Protein AF-A0A520LZE9-F1 (afdb_monomer)

Mean predicted aligned error: 5.05 Å

pLDDT: mean 92.85, std 8.06, range [56.56, 98.88]

Structure (mmCIF, N/CA/C/O backbone):
data_AF-A0A520LZE9-F1
#
_entry.id   AF-A0A520LZE9-F1
#
loop_
_atom_site.group_PDB
_atom_site.id
_atom_site.type_symbol
_atom_site.label_atom_id
_atom_site.label_alt_id
_atom_site.label_comp_id
_atom_site.label_asym_id
_atom_site.label_entity_id
_atom_site.label_seq_id
_atom_site.pdbx_PDB_ins_code
_atom_site.Cartn_x
_atom_site.Cartn_y
_atom_site.Cartn_z
_atom_site.occupancy
_atom_site.B_iso_or_equiv
_atom_site.auth_seq_id
_atom_site.auth_comp_id
_atom_site.auth_asym_id
_atom_site.auth_atom_id
_atom_site.pdbx_PDB_model_num
ATOM 1 N N . SER A 1 1 ? -6.702 12.955 22.410 1.00 85.31 1 SER A N 1
ATOM 2 C CA . SER A 1 1 ? -6.292 13.140 21.006 1.00 85.31 1 SER A CA 1
ATOM 3 C C . SER A 1 1 ? -7.486 13.066 20.065 1.00 85.31 1 SER A C 1
ATOM 5 O O . SER A 1 1 ? -7.922 14.098 19.570 1.00 85.31 1 SER A O 1
ATOM 7 N N . ASP A 1 2 ? -8.071 11.885 19.873 1.00 93.25 2 ASP A N 1
ATOM 8 C CA . ASP A 1 2 ? -9.055 11.624 18.812 1.00 93.25 2 ASP A CA 1
ATOM 9 C C . ASP A 1 2 ? -10.301 12.523 18.869 1.00 93.25 2 ASP A C 1
ATOM 11 O O . ASP A 1 2 ? -10.572 13.268 17.929 1.00 93.25 2 ASP A O 1
ATOM 15 N N . LEU A 1 3 ? -11.030 12.502 19.990 1.00 95.25 3 LEU A N 1
ATOM 16 C CA . LEU A 1 3 ? -12.281 13.253 20.150 1.00 95.25 3 LEU A CA 1
ATOM 17 C C . LEU A 1 3 ? -12.065 14.762 20.302 1.00 95.25 3 LEU A C 1
ATOM 19 O O . LEU A 1 3 ? -12.815 15.552 19.741 1.00 95.25 3 LEU A O 1
ATOM 23 N N . THR A 1 4 ? -11.065 15.175 21.078 1.00 93.56 4 THR A N 1
ATOM 24 C CA . THR A 1 4 ? -10.901 16.584 21.462 1.00 93.56 4 THR A CA 1
ATOM 25 C C . THR A 1 4 ? -10.067 17.401 20.481 1.00 93.56 4 THR A C 1
ATOM 27 O O . THR A 1 4 ? -10.149 18.624 20.514 1.00 93.56 4 THR A O 1
ATOM 30 N N . ILE A 1 5 ? -9.270 16.755 19.620 1.00 94.50 5 ILE A N 1
ATOM 31 C CA . ILE A 1 5 ? -8.348 17.429 18.693 1.00 94.50 5 ILE A CA 1
ATOM 32 C C . ILE A 1 5 ? -8.622 17.008 17.248 1.00 94.50 5 ILE A C 1
ATOM 34 O O . ILE A 1 5 ? -9.008 17.847 16.436 1.00 94.50 5 ILE A O 1
ATOM 38 N N . ALA A 1 6 ? -8.465 15.722 16.913 1.00 96.19 6 ALA A N 1
ATOM 39 C CA . ALA A 1 6 ? -8.544 15.272 15.521 1.00 96.19 6 ALA A CA 1
ATOM 40 C C . ALA A 1 6 ? -9.955 15.439 14.924 1.00 96.19 6 ALA A C 1
ATOM 42 O O . ALA A 1 6 ? -10.106 16.007 13.841 1.00 96.19 6 ALA A O 1
ATOM 43 N N . ALA A 1 7 ? -10.995 14.999 15.640 1.00 97.75 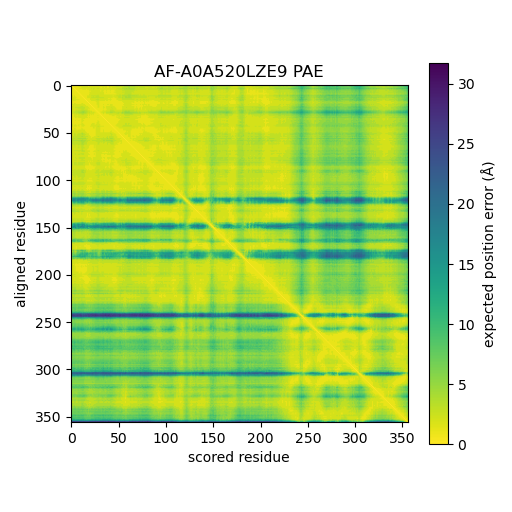7 ALA A N 1
ATOM 44 C CA . ALA A 1 7 ? -12.384 15.073 15.187 1.00 97.75 7 ALA A CA 1
ATOM 45 C C . ALA A 1 7 ? -12.872 16.513 14.888 1.00 97.75 7 ALA A C 1
ATOM 47 O O . ALA A 1 7 ? -13.410 16.730 13.798 1.00 97.75 7 ALA A O 1
ATOM 48 N N . PRO A 1 8 ? -12.656 17.526 15.757 1.00 97.94 8 PRO A N 1
ATOM 49 C CA . PRO A 1 8 ? -13.005 18.918 15.458 1.00 97.94 8 PRO A CA 1
ATOM 50 C C . PRO A 1 8 ? -12.316 19.473 14.205 1.00 97.94 8 PRO A C 1
ATOM 52 O O . PRO A 1 8 ? -12.952 20.155 13.393 1.00 97.94 8 PRO A O 1
ATOM 55 N N . ILE A 1 9 ? -11.031 19.157 14.014 1.00 98.00 9 ILE A N 1
ATOM 56 C CA . ILE A 1 9 ? -10.263 19.597 12.842 1.00 98.00 9 ILE A CA 1
ATOM 57 C C . ILE A 1 9 ? -10.846 18.965 11.573 1.00 98.00 9 ILE A C 1
ATOM 59 O O . ILE A 1 9 ? -11.149 19.685 10.621 1.00 98.00 9 ILE A O 1
ATOM 63 N N . LEU A 1 10 ? -11.084 17.651 11.567 1.00 98.31 10 LEU A N 1
ATOM 64 C CA . LEU A 1 10 ? -11.710 16.945 10.441 1.00 98.31 10 LEU A CA 1
ATOM 65 C C . LEU A 1 10 ? -13.086 17.528 10.091 1.00 98.31 10 LEU A C 1
ATOM 67 O O . LEU A 1 10 ? -13.367 17.808 8.923 1.00 98.31 10 LEU A O 1
ATOM 71 N N . LYS A 1 11 ? -13.921 17.796 11.105 1.00 97.88 11 LYS A N 1
ATOM 72 C CA . LYS A 1 11 ? -15.243 18.410 10.914 1.00 97.88 11 LYS A CA 1
ATOM 73 C C . LYS A 1 11 ? -15.173 19.788 10.277 1.00 97.88 11 LYS A C 1
ATOM 75 O O . LYS A 1 11 ? -15.957 20.068 9.375 1.00 97.88 11 LYS A O 1
ATOM 80 N N . THR A 1 12 ? -14.223 20.619 10.699 1.00 97.44 12 THR A N 1
ATOM 81 C CA . THR A 1 12 ? -14.039 21.974 10.151 1.00 97.44 12 THR A CA 1
ATOM 82 C C . THR A 1 12 ? -13.748 21.940 8.646 1.00 97.44 12 THR A C 1
ATOM 84 O O . THR A 1 12 ? -14.168 22.830 7.911 1.00 97.44 12 THR A O 1
ATOM 87 N N . HIS A 1 13 ? -13.101 20.876 8.164 1.00 98.12 13 HIS A N 1
ATOM 88 C CA . HIS A 1 13 ? -12.794 20.693 6.744 1.00 98.12 13 HIS A CA 1
ATOM 89 C C . HIS A 1 13 ? -13.905 19.958 5.968 1.00 98.12 13 HIS A C 1
ATOM 91 O O . HIS A 1 13 ? -13.895 19.952 4.731 1.00 98.12 13 HIS A O 1
ATOM 97 N N . GLY A 1 14 ? -14.902 19.401 6.665 1.00 97.62 14 GLY A N 1
ATOM 98 C CA . GLY A 1 14 ? -15.971 18.587 6.080 1.00 97.62 14 GLY A CA 1
ATOM 99 C C . GLY A 1 14 ? -15.512 17.181 5.690 1.00 97.62 14 GLY A C 1
ATOM 100 O O . GLY A 1 14 ? -16.029 16.618 4.728 1.00 97.62 14 GLY A O 1
ATOM 101 N N . PHE A 1 15 ? -14.516 16.637 6.389 1.00 98.50 15 PHE A N 1
ATOM 102 C CA . PHE A 1 15 ? -13.921 15.339 6.082 1.00 98.50 15 PHE A CA 1
ATOM 103 C C . PHE A 1 15 ? -14.506 14.213 6.931 1.00 98.50 15 PHE A C 1
ATOM 105 O O . PHE A 1 15 ? -14.709 14.361 8.137 1.00 98.50 15 PHE A O 1
ATOM 112 N N . GLY A 1 16 ? -14.740 13.065 6.291 1.00 98.19 16 GLY A N 1
ATOM 113 C CA . GLY A 1 16 ? -14.957 11.803 6.988 1.00 98.19 16 GLY A CA 1
ATOM 114 C C . GLY A 1 16 ? -13.636 11.203 7.474 1.00 98.19 16 GLY A C 1
ATOM 115 O O . GLY A 1 16 ? -12.564 11.562 6.996 1.00 98.19 16 GLY A O 1
ATOM 116 N N . ALA A 1 17 ? -13.716 10.273 8.422 1.00 98.38 17 ALA A N 1
ATOM 117 C CA . ALA A 1 17 ? -12.573 9.501 8.900 1.00 98.38 17 ALA A CA 1
ATOM 118 C C . ALA A 1 17 ? -13.037 8.208 9.579 1.00 98.38 17 ALA A C 1
ATOM 120 O O . ALA A 1 17 ? -14.203 8.082 9.974 1.00 98.38 17 ALA A O 1
ATOM 121 N N . THR A 1 18 ? -12.096 7.280 9.744 1.00 98.75 18 THR A N 1
ATOM 122 C CA . THR A 1 18 ? -12.271 6.053 10.524 1.00 98.75 18 THR A CA 1
ATOM 123 C C . THR A 1 18 ? -11.313 6.061 11.705 1.00 98.75 18 THR A C 1
ATOM 125 O O . THR A 1 18 ? -10.096 6.079 11.516 1.00 98.75 18 THR A O 1
ATOM 128 N N . PHE A 1 19 ? -11.855 6.005 12.918 1.00 98.38 19 PHE A N 1
ATOM 129 C CA . PHE A 1 19 ? -11.082 5.825 14.142 1.00 98.38 19 PHE A CA 1
ATOM 130 C C . PHE A 1 19 ? -11.016 4.333 14.458 1.00 98.38 19 PHE A C 1
ATOM 132 O O . PHE A 1 19 ? -12.009 3.723 14.850 1.00 98.38 19 PHE A O 1
ATOM 139 N N . TYR A 1 20 ? -9.848 3.730 14.243 1.00 98.38 20 TYR A N 1
ATOM 140 C CA . TYR A 1 20 ? -9.610 2.318 14.528 1.00 98.38 20 TYR A CA 1
ATOM 141 C C . TYR A 1 20 ? -9.231 2.136 15.999 1.00 98.38 20 TYR A C 1
ATOM 143 O O . TYR A 1 20 ? -8.149 2.546 16.417 1.00 98.38 20 TYR A O 1
ATOM 151 N N . ILE A 1 21 ? -10.118 1.523 16.783 1.00 97.81 21 ILE A N 1
ATOM 152 C CA . ILE A 1 21 ? -10.004 1.465 18.246 1.00 97.81 21 ILE A CA 1
ATOM 153 C C . ILE A 1 21 ? -9.646 0.054 18.709 1.00 97.81 21 ILE A C 1
ATOM 155 O O . ILE A 1 21 ? -10.104 -0.940 18.151 1.00 97.81 21 ILE A O 1
ATOM 159 N N . THR A 1 22 ? -8.835 -0.036 19.762 1.00 98.12 22 THR A N 1
ATOM 160 C CA . THR A 1 22 ? -8.543 -1.292 20.461 1.00 98.12 22 THR A CA 1
ATOM 161 C C . THR A 1 22 ? -9.372 -1.351 21.743 1.00 98.12 22 THR A C 1
ATOM 163 O O . THR A 1 22 ? -9.120 -0.580 22.671 1.00 98.12 22 THR A O 1
ATOM 166 N N . SER A 1 23 ? -10.366 -2.244 21.817 1.00 98.00 23 SER A N 1
ATOM 167 C CA . SER A 1 23 ? -11.382 -2.208 22.890 1.00 98.00 23 SER A CA 1
ATOM 168 C C . SER A 1 23 ? -10.790 -2.384 24.292 1.00 98.00 23 SER A C 1
ATOM 170 O O . SER A 1 23 ? -11.169 -1.677 25.219 1.00 98.00 23 SER A O 1
ATOM 172 N N . GLY A 1 24 ? -9.775 -3.234 24.450 1.00 97.12 24 GLY A N 1
ATOM 173 C CA . GLY A 1 24 ? -9.070 -3.452 25.716 1.00 97.12 24 GLY A CA 1
ATOM 174 C C . GLY A 1 24 ? -8.174 -2.289 26.163 1.00 97.12 24 GLY A C 1
ATOM 175 O O . GLY A 1 24 ? -7.508 -2.393 27.198 1.00 97.12 24 GLY A O 1
ATOM 176 N N . TRP A 1 25 ? -8.087 -1.202 25.391 1.00 96.31 25 TRP A N 1
ATOM 177 C CA . TRP A 1 25 ? -7.413 0.041 25.786 1.00 96.31 25 TRP A CA 1
ATOM 178 C C . TRP A 1 25 ? -8.391 1.150 26.184 1.00 96.31 25 TRP A C 1
ATOM 180 O O . TRP A 1 25 ? -7.961 2.115 26.816 1.00 96.31 25 TRP A O 1
ATOM 190 N N . VAL A 1 26 ? -9.675 1.011 25.852 1.00 97.06 26 VAL A N 1
ATOM 191 C CA . VAL A 1 26 ? -10.714 1.992 26.179 1.00 97.06 26 VAL A CA 1
ATOM 192 C C . VAL A 1 26 ? -10.845 2.122 27.701 1.00 97.06 26 VAL A C 1
ATOM 194 O O . VAL A 1 26 ? -10.804 1.134 28.432 1.00 97.06 26 VAL A O 1
ATOM 197 N N . GLY A 1 27 ? -10.943 3.358 28.191 1.00 95.56 27 GLY A N 1
ATOM 198 C CA . GLY A 1 27 ? -11.037 3.702 29.612 1.00 95.56 27 GLY A CA 1
ATOM 199 C C . GLY A 1 27 ? -9.700 3.767 30.360 1.00 95.56 27 GLY A C 1
ATOM 200 O O . GLY A 1 27 ? -9.678 4.160 31.525 1.00 95.56 27 GLY A O 1
ATOM 201 N N . LYS A 1 28 ? -8.572 3.416 29.726 1.00 94.06 28 LYS A N 1
ATOM 202 C CA . LYS A 1 28 ? -7.239 3.581 30.335 1.00 94.06 28 LYS A CA 1
ATOM 203 C C . LYS A 1 28 ? -6.793 5.053 30.318 1.00 94.06 28 LYS A C 1
ATOM 205 O O . LYS A 1 28 ? -7.232 5.806 29.450 1.00 94.06 28 LYS A O 1
ATOM 210 N N . PRO A 1 29 ? -5.881 5.476 31.218 1.00 90.25 29 PRO A N 1
ATOM 211 C CA . PRO A 1 29 ? -5.335 6.833 31.199 1.00 90.25 29 PRO A CA 1
ATOM 212 C C . PRO A 1 29 ? -4.780 7.219 29.822 1.00 90.25 29 PRO A C 1
ATOM 214 O O . PRO A 1 29 ? -4.025 6.458 29.216 1.00 90.25 29 PRO A O 1
ATOM 217 N N . GLY A 1 30 ? -5.172 8.394 29.327 1.00 86.25 30 GLY A N 1
ATOM 218 C CA . GLY A 1 30 ? -4.780 8.885 28.001 1.00 86.25 30 GLY A CA 1
ATOM 219 C C . GLY A 1 30 ? -5.492 8.207 26.823 1.00 86.25 30 GLY A C 1
ATOM 220 O O . GLY A 1 30 ? -5.116 8.440 25.680 1.00 86.25 30 GLY A O 1
ATOM 221 N N . ARG A 1 31 ? -6.506 7.367 27.066 1.00 91.88 31 ARG A N 1
ATOM 222 C CA . ARG A 1 31 ? -7.342 6.744 26.031 1.00 91.88 31 ARG A CA 1
ATOM 223 C C . ARG A 1 31 ? -8.787 7.218 26.159 1.00 91.88 31 ARG A C 1
ATOM 225 O O . ARG A 1 31 ? -9.211 7.651 27.228 1.00 91.88 31 ARG A O 1
ATOM 232 N N . LEU A 1 32 ? -9.535 7.118 25.063 1.00 95.31 32 LEU A N 1
ATOM 233 C CA . LEU A 1 32 ? -10.978 7.364 25.067 1.00 95.31 32 LEU A CA 1
ATOM 234 C C . LEU A 1 32 ? -11.669 6.409 26.046 1.00 95.31 32 LEU A C 1
ATOM 236 O O . LEU A 1 32 ? -11.245 5.260 26.174 1.00 95.31 32 LEU A O 1
ATOM 240 N N . ASN A 1 33 ? -12.742 6.852 26.692 1.00 97.56 33 ASN A N 1
ATOM 241 C CA . ASN A 1 33 ? -13.727 5.964 27.316 1.00 97.56 33 ASN A CA 1
ATOM 242 C C . ASN A 1 33 ? -14.869 5.647 26.325 1.00 97.56 33 ASN A C 1
ATOM 244 O O . ASN A 1 33 ? -14.945 6.244 25.252 1.00 97.56 33 ASN A O 1
ATOM 248 N N . TRP A 1 34 ? -15.764 4.715 26.660 1.00 98.12 34 TRP A N 1
ATOM 249 C CA . TRP A 1 34 ? -16.831 4.303 25.739 1.00 98.12 34 TRP A CA 1
ATOM 250 C C . TRP A 1 34 ? -17.847 5.403 25.413 1.00 98.12 34 TRP A C 1
ATOM 252 O O . TRP A 1 34 ? -18.309 5.460 24.276 1.00 98.12 34 TRP A O 1
ATOM 262 N N . GLU A 1 35 ? -18.138 6.313 26.347 1.00 98.38 35 GLU A N 1
ATOM 263 C CA . GLU A 1 35 ? -18.993 7.482 26.082 1.00 98.38 35 GLU A CA 1
ATOM 264 C C . GLU A 1 35 ? -18.378 8.369 24.992 1.00 98.38 35 GLU A C 1
ATOM 266 O O . GLU A 1 35 ? -19.058 8.764 24.051 1.00 98.38 35 GLU A O 1
ATOM 271 N N . GLN A 1 36 ? -17.066 8.599 25.056 1.00 98.38 36 GLN A N 1
ATOM 272 C CA . GLN A 1 36 ? -16.316 9.376 24.069 1.00 98.38 36 GLN A CA 1
ATOM 273 C C . GLN A 1 36 ? -16.194 8.657 22.717 1.00 98.38 36 GLN A C 1
ATOM 275 O O . GLN A 1 36 ? -16.225 9.302 21.669 1.00 98.38 36 GLN A O 1
ATOM 280 N N . VAL A 1 37 ? -16.074 7.323 22.711 1.00 98.62 37 VAL A N 1
ATOM 281 C CA . VAL A 1 37 ? -16.131 6.537 21.464 1.00 98.62 37 VAL A CA 1
ATOM 282 C C . VAL A 1 37 ? -17.512 6.650 20.823 1.00 98.62 37 VAL A C 1
ATOM 284 O O . VAL A 1 37 ? -17.620 6.855 19.612 1.00 98.62 37 VAL A O 1
ATOM 287 N N . LYS A 1 38 ? -18.575 6.553 21.627 1.00 98.56 38 LYS A N 1
ATOM 288 C CA . LYS A 1 38 ? -19.940 6.748 21.147 1.00 98.56 38 LYS A CA 1
ATOM 289 C C . LYS A 1 38 ? -20.134 8.166 20.614 1.00 98.56 38 LYS A C 1
ATOM 291 O O . LYS A 1 38 ? -20.720 8.326 19.549 1.00 98.56 38 LYS A O 1
ATOM 296 N N . GLU A 1 39 ? -19.584 9.173 21.284 1.00 98.56 39 GLU A N 1
ATOM 297 C CA . GLU A 1 39 ? -19.636 10.556 20.819 1.00 98.56 39 GLU A CA 1
ATOM 298 C C . GLU A 1 39 ? -18.978 10.720 19.439 1.00 98.56 39 GLU A C 1
ATOM 300 O O . GLU A 1 39 ? -19.578 11.322 18.552 1.00 98.56 39 GLU A O 1
ATOM 305 N N . LEU A 1 40 ? -17.799 10.130 19.200 1.00 98.50 40 LEU A N 1
ATOM 306 C CA . LEU A 1 40 ? -17.177 10.116 17.866 1.00 98.50 40 LEU A CA 1
ATOM 307 C C . LEU A 1 40 ? -18.110 9.522 16.797 1.00 98.50 40 LEU A C 1
ATOM 309 O O . LEU A 1 40 ? -18.245 10.088 15.709 1.00 98.50 40 LEU A O 1
ATOM 313 N N . ASN A 1 41 ? -18.771 8.405 17.111 1.00 98.44 41 ASN A N 1
ATOM 314 C CA . ASN A 1 41 ? -19.736 7.778 16.210 1.00 98.44 41 ASN A CA 1
ATOM 315 C C . ASN A 1 41 ? -20.960 8.675 15.955 1.00 98.44 41 ASN A C 1
ATOM 317 O O . ASN A 1 41 ? -21.357 8.865 14.806 1.00 98.44 41 ASN A O 1
ATOM 321 N N . ASP A 1 42 ? -21.537 9.260 17.007 1.00 98.25 42 ASP A N 1
ATOM 322 C CA . ASP A 1 42 ? -22.696 10.160 16.928 1.00 98.25 42 ASP A CA 1
ATOM 323 C C . ASP A 1 42 ? -22.364 11.444 16.148 1.00 98.25 42 ASP A C 1
ATOM 325 O O . ASP A 1 42 ? -23.217 12.034 15.485 1.00 98.25 42 ASP A O 1
ATOM 329 N N . GLN A 1 43 ? -21.094 11.850 16.161 1.00 97.88 43 GLN A N 1
ATOM 330 C CA . GLN A 1 43 ? -20.567 12.933 15.341 1.00 97.88 43 GLN A CA 1
ATOM 331 C C . GLN A 1 43 ? -20.441 12.585 13.844 1.00 97.88 43 GLN A C 1
ATOM 333 O O . GLN A 1 43 ? -20.139 13.488 13.058 1.00 97.88 43 GLN A O 1
ATOM 338 N N . GLY A 1 44 ? -20.695 11.332 13.451 1.00 97.38 44 GLY A N 1
ATOM 339 C CA . GLY A 1 44 ? -20.724 10.845 12.068 1.00 97.38 44 GLY A CA 1
ATOM 340 C C . GLY A 1 44 ? -19.477 10.069 11.632 1.00 97.38 44 GLY A C 1
ATOM 341 O O . GLY A 1 44 ? -19.477 9.480 10.543 1.00 97.38 44 GLY A O 1
ATOM 342 N N . PHE A 1 45 ? -18.432 10.025 12.461 1.00 98.56 45 PHE A N 1
ATOM 343 C CA . PHE A 1 45 ? -17.213 9.280 12.153 1.00 98.56 45 PHE A CA 1
ATOM 344 C C . PHE A 1 45 ? -17.443 7.768 12.224 1.00 98.56 45 PHE A C 1
ATOM 346 O O . PHE A 1 45 ? -18.343 7.279 12.906 1.00 98.56 45 PHE A O 1
ATOM 353 N N . GLU A 1 46 ? -16.649 7.001 11.482 1.00 98.69 46 GLU A N 1
ATOM 354 C CA . GLU A 1 46 ? -16.673 5.545 11.602 1.00 98.69 46 GLU A CA 1
ATOM 355 C C . GLU A 1 46 ? -15.810 5.097 12.783 1.00 98.69 46 GLU A C 1
ATOM 357 O O . GLU A 1 46 ? -14.666 5.532 12.922 1.00 98.69 46 GLU A O 1
ATOM 362 N N . ILE A 1 47 ? -16.338 4.168 13.580 1.00 98.75 47 ILE A N 1
ATOM 363 C CA . ILE A 1 47 ? -15.555 3.386 14.536 1.00 98.75 47 ILE A CA 1
ATOM 364 C C . ILE A 1 47 ? -15.165 2.066 13.868 1.00 98.75 47 ILE A C 1
ATOM 366 O O . ILE A 1 47 ? -16.017 1.231 13.563 1.00 98.75 47 ILE A O 1
ATOM 370 N N . GLY A 1 48 ? -13.872 1.915 13.594 1.00 98.69 48 GLY A N 1
ATOM 371 C CA . GLY A 1 48 ? -13.290 0.721 12.989 1.00 98.69 48 GLY A CA 1
ATOM 372 C C . GLY A 1 48 ? -12.680 -0.204 14.041 1.00 98.69 48 GLY A C 1
ATOM 373 O O . GLY A 1 48 ? -12.232 0.240 15.101 1.00 98.69 48 GLY A O 1
ATOM 374 N N . ASN A 1 49 ? -12.611 -1.496 13.734 1.00 98.81 49 ASN A N 1
ATOM 375 C CA . ASN A 1 49 ? -12.066 -2.497 14.649 1.00 98.81 49 ASN A CA 1
ATOM 376 C C . ASN A 1 49 ? -10.534 -2.580 14.529 1.00 98.81 49 ASN A C 1
ATOM 378 O O . ASN A 1 49 ? -10.003 -2.825 13.444 1.00 98.81 49 ASN A O 1
ATOM 382 N N . HIS A 1 50 ? -9.817 -2.398 15.644 1.00 98.44 50 HIS A N 1
ATOM 383 C CA . HIS A 1 50 ? -8.365 -2.587 15.749 1.00 98.44 50 HIS A CA 1
ATOM 384 C C . HIS A 1 50 ? -7.976 -3.703 16.727 1.00 98.44 50 HIS A C 1
ATOM 386 O O . HIS A 1 50 ? -6.979 -3.611 17.453 1.00 98.44 50 HIS A O 1
ATOM 392 N N . SER A 1 51 ? -8.766 -4.775 16.726 1.00 98.62 51 SER A N 1
ATOM 393 C CA . SER A 1 51 ? -8.759 -5.917 17.646 1.00 98.62 51 SER A CA 1
ATOM 394 C C . SER A 1 51 ? -9.026 -5.558 19.110 1.00 98.62 51 SER A C 1
ATOM 396 O O . SER A 1 51 ? -9.034 -4.395 19.510 1.00 98.62 51 SER A O 1
ATOM 398 N N . SER A 1 52 ? -9.218 -6.574 19.948 1.00 97.81 52 SER A N 1
ATOM 399 C CA . SER A 1 52 ? -9.461 -6.359 21.372 1.00 97.81 52 SER A CA 1
ATOM 400 C C . SER A 1 52 ? -8.206 -5.948 22.145 1.00 97.81 52 SER A C 1
ATOM 402 O O . SER A 1 52 ? -8.266 -5.029 22.957 1.00 97.81 52 SER A O 1
ATOM 404 N N . THR A 1 53 ? -7.055 -6.580 21.899 1.00 97.50 53 THR A N 1
ATOM 405 C CA . THR A 1 53 ? -5.836 -6.352 22.700 1.00 97.50 53 THR A CA 1
ATOM 406 C C . THR A 1 53 ? -4.604 -5.983 21.878 1.00 97.50 53 THR A C 1
ATOM 408 O O . THR A 1 53 ? -3.506 -5.949 22.431 1.00 97.50 53 THR A O 1
ATOM 411 N N . HIS A 1 54 ? -4.760 -5.720 20.577 1.00 96.69 54 HIS A N 1
ATOM 412 C CA . HIS A 1 54 ? -3.669 -5.399 19.651 1.00 96.69 54 HIS A CA 1
ATOM 413 C C . HIS A 1 54 ? -2.540 -6.466 19.603 1.00 96.69 54 HIS A C 1
ATOM 415 O O . HIS A 1 54 ? -1.354 -6.129 19.700 1.00 96.69 54 HIS A O 1
ATOM 421 N N . PRO A 1 55 ? -2.845 -7.778 19.482 1.00 96.62 55 PRO A N 1
ATOM 422 C CA . PRO A 1 55 ? -1.806 -8.799 19.381 1.00 96.62 55 PRO A CA 1
ATOM 423 C C . PRO A 1 55 ? -1.186 -8.837 17.977 1.00 96.62 55 PRO A C 1
ATOM 425 O O . PRO A 1 55 ? -1.828 -8.488 16.986 1.00 96.62 55 PRO A O 1
ATOM 428 N N . ASN A 1 56 ? 0.031 -9.376 17.856 1.00 95.50 56 ASN A N 1
ATOM 429 C CA . ASN A 1 56 ? 0.503 -9.860 16.559 1.00 95.50 56 ASN A CA 1
ATOM 430 C C . ASN A 1 56 ? -0.279 -11.132 16.192 1.00 95.50 56 ASN A C 1
ATOM 432 O O . ASN A 1 56 ? -0.009 -12.223 16.702 1.00 95.50 56 ASN A O 1
ATOM 436 N N . MET A 1 57 ? -1.269 -10.974 15.314 1.00 95.62 57 MET A N 1
ATOM 437 C CA . MET A 1 57 ? -2.212 -12.038 14.979 1.00 95.62 57 MET A CA 1
ATOM 438 C C . MET A 1 57 ? -1.584 -13.203 14.191 1.00 95.62 57 MET A C 1
ATOM 440 O O . MET A 1 57 ? -2.170 -14.283 14.127 1.00 95.62 57 MET A O 1
ATOM 444 N N . LEU A 1 58 ? -0.371 -13.044 13.644 1.00 96.38 58 LEU A N 1
ATOM 445 C CA . LEU A 1 58 ? 0.342 -14.129 12.955 1.00 96.38 58 LEU A CA 1
ATOM 446 C C . LEU A 1 58 ? 0.740 -15.268 13.907 1.00 96.38 58 LEU A C 1
ATOM 448 O O . LEU A 1 58 ? 0.910 -16.402 13.464 1.00 96.38 58 LEU A O 1
ATOM 452 N N . HIS A 1 59 ? 0.858 -14.990 15.210 1.00 95.50 59 HIS A N 1
ATOM 453 C CA . HIS A 1 59 ? 1.360 -15.935 16.216 1.00 95.50 59 HIS A CA 1
ATOM 454 C C . HIS A 1 59 ? 0.272 -16.556 17.101 1.00 95.50 59 HIS A C 1
ATOM 456 O O . HIS A 1 59 ? 0.580 -17.189 18.111 1.00 95.50 59 HIS A O 1
ATOM 462 N N . ILE A 1 60 ? -1.000 -16.394 16.739 1.00 97.00 60 ILE A N 1
ATOM 463 C CA . ILE A 1 60 ? -2.137 -16.957 17.478 1.00 97.00 60 ILE A CA 1
ATOM 464 C C . ILE A 1 60 ? 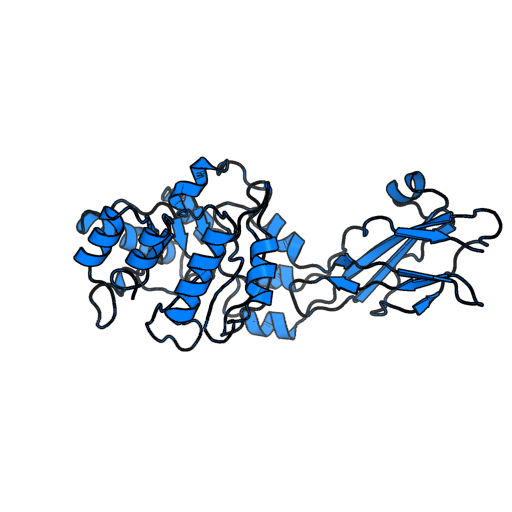-3.005 -17.846 16.571 1.00 97.00 60 ILE A C 1
ATOM 466 O O . ILE A 1 60 ? -2.898 -17.816 15.339 1.00 97.00 60 ILE A O 1
ATOM 470 N N . SER A 1 61 ? -3.826 -18.700 17.188 1.00 98.12 61 SER A N 1
ATOM 471 C CA . SER A 1 61 ? -4.741 -19.612 16.489 1.00 98.12 61 SER A CA 1
ATOM 472 C C . SER A 1 61 ? -5.902 -18.861 15.832 1.00 98.12 61 SER A C 1
ATOM 474 O O . SER A 1 61 ? -6.233 -17.752 16.241 1.00 98.12 61 SER A O 1
ATOM 476 N N . GLU A 1 62 ? -6.561 -19.479 14.846 1.00 98.12 62 GLU A N 1
ATOM 477 C CA . GLU A 1 62 ? -7.753 -18.903 14.196 1.00 98.12 62 GLU A CA 1
ATOM 478 C C . GLU A 1 62 ? -8.878 -18.583 15.185 1.00 98.12 62 GLU A C 1
ATOM 480 O O . GLU A 1 62 ? -9.519 -17.545 15.065 1.00 98.12 62 GLU A O 1
ATOM 485 N N . GLU A 1 63 ? -9.079 -19.440 16.187 1.00 98.31 63 GLU A N 1
ATOM 486 C CA . GLU A 1 63 ? -10.020 -19.205 17.287 1.00 98.31 63 GLU A CA 1
ATOM 487 C C . GLU A 1 63 ? -9.697 -17.898 18.019 1.00 98.31 63 GLU A C 1
ATOM 489 O O . GLU A 1 63 ? -10.542 -17.014 18.100 1.00 98.31 63 GLU A O 1
ATOM 494 N N . LYS A 1 64 ? -8.436 -17.707 18.429 1.00 98.50 64 LYS A N 1
ATOM 495 C CA . LYS A 1 64 ? -8.009 -16.475 19.100 1.00 98.50 64 LYS A CA 1
ATOM 496 C C . LYS A 1 64 ? -8.088 -15.251 18.187 1.00 98.50 64 LYS A C 1
ATOM 498 O O . LYS A 1 64 ? -8.372 -14.166 18.676 1.00 98.50 64 LYS A O 1
ATOM 503 N N . ILE A 1 65 ? -7.833 -15.391 16.882 1.00 98.62 65 ILE A N 1
ATOM 504 C CA . ILE A 1 65 ? -8.036 -14.298 15.912 1.00 98.62 65 ILE A CA 1
ATOM 505 C C . ILE A 1 65 ? -9.513 -13.897 15.894 1.00 98.62 65 ILE A C 1
ATOM 507 O O . ILE A 1 65 ? -9.826 -12.713 16.002 1.00 98.62 65 ILE A O 1
ATOM 511 N N . ARG A 1 66 ? -10.419 -14.877 15.802 1.00 98.56 66 ARG A N 1
ATOM 512 C CA . ARG A 1 66 ? -11.862 -14.629 15.830 1.00 98.56 66 ARG A CA 1
ATOM 513 C C . ARG A 1 66 ? -12.284 -13.963 17.138 1.00 98.56 66 ARG A C 1
ATOM 515 O O . ARG A 1 66 ? -12.988 -12.959 17.089 1.00 98.56 66 ARG A O 1
ATOM 522 N N . ASP A 1 67 ? -11.793 -14.434 18.281 1.00 98.56 67 ASP A N 1
ATOM 523 C CA . ASP A 1 67 ? -12.090 -13.830 19.584 1.00 98.56 67 ASP A CA 1
ATOM 524 C C . ASP A 1 67 ? -11.648 -12.365 19.650 1.00 98.56 67 ASP A C 1
ATOM 526 O O . ASP A 1 67 ? -12.378 -11.520 20.16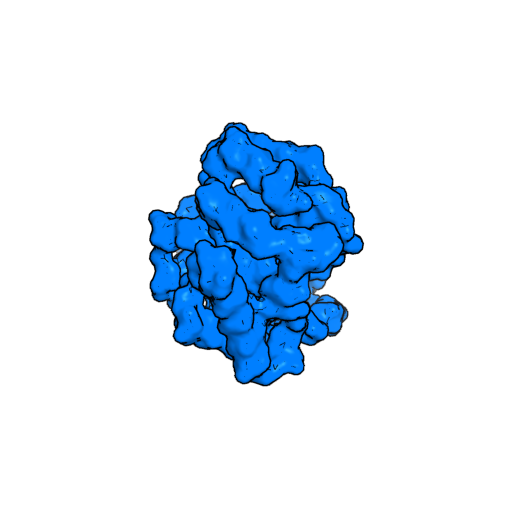7 1.00 98.56 67 ASP A O 1
ATOM 530 N N . GLN A 1 68 ? -10.478 -12.038 19.095 1.00 98.56 68 GLN A N 1
ATOM 531 C CA . GLN A 1 68 ? -9.968 -10.666 19.037 1.00 98.56 68 GLN A CA 1
ATOM 532 C C . GLN A 1 68 ? -10.852 -9.735 18.201 1.00 98.56 68 GLN A C 1
ATOM 534 O O . GLN A 1 68 ? -10.955 -8.554 18.534 1.00 98.56 68 GLN A O 1
ATOM 539 N N . ILE A 1 69 ? -11.475 -10.254 17.142 1.00 98.50 69 ILE A N 1
ATOM 540 C CA . ILE A 1 69 ? -12.384 -9.507 16.266 1.00 98.50 69 ILE A CA 1
ATOM 541 C C . ILE A 1 69 ? -13.758 -9.364 16.935 1.00 98.50 69 ILE A C 1
ATOM 543 O O . ILE A 1 69 ? -14.221 -8.245 17.144 1.00 98.50 69 ILE A O 1
ATOM 547 N N . ILE A 1 70 ? -14.375 -10.475 17.352 1.00 98.06 70 ILE A N 1
ATOM 548 C CA . ILE A 1 70 ? -15.742 -10.498 17.898 1.00 98.06 70 ILE A CA 1
ATOM 549 C C . ILE A 1 70 ? -15.831 -9.788 19.253 1.00 98.06 70 ILE A C 1
ATOM 551 O O . ILE A 1 70 ? -16.826 -9.123 19.533 1.00 98.06 70 ILE A O 1
ATOM 555 N N . SER A 1 71 ? -14.806 -9.893 20.105 1.00 98.25 71 SER A N 1
ATOM 556 C CA . SER A 1 71 ? -14.826 -9.226 21.417 1.00 98.25 71 SER A CA 1
ATOM 557 C C . SER A 1 71 ? -14.819 -7.702 21.293 1.00 98.25 71 SER A C 1
ATOM 559 O O . SER A 1 71 ? -15.339 -7.015 22.167 1.00 98.25 71 SER A O 1
ATOM 561 N N . PHE A 1 72 ? -14.250 -7.155 20.215 1.00 98.56 72 PHE A N 1
ATOM 562 C CA . PHE A 1 72 ? -14.380 -5.731 19.914 1.00 98.56 72 PHE A CA 1
ATOM 563 C C . PHE A 1 72 ? -15.819 -5.381 19.519 1.00 98.56 72 PHE A C 1
ATOM 565 O O . PHE A 1 72 ? -16.391 -4.460 20.094 1.00 98.56 72 PHE A O 1
ATOM 572 N N . ASP A 1 73 ? -16.420 -6.146 18.602 1.00 98.00 73 ASP A N 1
ATOM 573 C CA . ASP A 1 73 ? -17.786 -5.891 18.127 1.00 98.00 73 ASP A CA 1
ATOM 574 C C . ASP A 1 73 ? -18.817 -5.963 19.257 1.00 98.00 73 ASP A C 1
ATOM 576 O O . ASP A 1 73 ? -19.687 -5.100 19.354 1.00 98.00 73 ASP A O 1
ATOM 580 N N . ARG A 1 74 ? -18.674 -6.942 20.157 1.00 98.25 74 ARG A N 1
ATOM 581 C CA . ARG A 1 74 ? -19.516 -7.060 21.353 1.00 98.25 74 ARG A CA 1
ATOM 582 C C . ARG A 1 74 ? -19.377 -5.849 22.272 1.00 98.25 74 ARG A C 1
ATOM 584 O O . ARG A 1 74 ? -20.377 -5.329 22.747 1.00 98.25 74 ARG A O 1
ATOM 591 N N . ALA A 1 75 ? -18.152 -5.372 22.487 1.00 98.31 75 ALA A N 1
ATOM 592 C CA . ALA A 1 75 ? -17.924 -4.191 23.310 1.00 98.31 75 ALA A CA 1
ATOM 593 C C . ALA A 1 75 ? -18.536 -2.926 22.677 1.00 98.31 75 ALA A C 1
ATOM 595 O O . ALA A 1 75 ? -19.066 -2.083 23.395 1.00 98.31 75 ALA A O 1
ATOM 596 N N . CYS A 1 76 ? -18.522 -2.800 21.345 1.00 98.31 76 CYS A N 1
ATOM 597 C CA . CYS A 1 76 ? -19.260 -1.742 20.653 1.00 98.31 76 CYS A CA 1
ATOM 598 C C . CYS A 1 76 ? -20.773 -1.860 20.887 1.00 98.31 76 CYS A C 1
ATOM 600 O O . CYS A 1 76 ? -21.397 -0.875 21.281 1.00 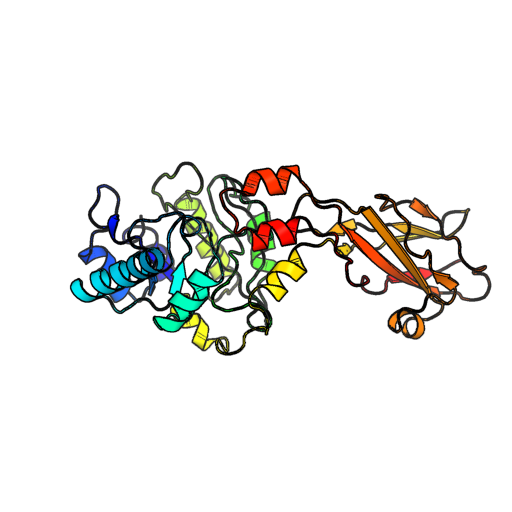98.31 76 CYS A O 1
ATOM 602 N N . GLU A 1 77 ? -21.347 -3.052 20.709 1.00 97.75 77 GLU A N 1
ATOM 603 C CA . GLU A 1 77 ? -22.779 -3.309 20.911 1.00 97.75 77 GLU A CA 1
ATOM 604 C C . GLU A 1 77 ? -23.233 -2.975 22.342 1.00 97.75 77 GLU A C 1
ATOM 606 O O . GLU A 1 77 ? -24.194 -2.226 22.523 1.00 97.75 77 GLU A O 1
ATOM 611 N N . GLU A 1 78 ? -22.494 -3.438 23.354 1.00 98.19 78 GLU A N 1
ATOM 612 C CA . GLU A 1 78 ? -22.749 -3.161 24.777 1.00 98.19 78 GLU A CA 1
ATOM 613 C C . GLU A 1 78 ? -22.746 -1.658 25.109 1.00 98.19 78 GLU A C 1
ATOM 615 O O . GLU A 1 78 ? -23.393 -1.233 26.064 1.00 98.19 78 GLU A O 1
ATOM 620 N N . ASN A 1 79 ? -22.053 -0.845 24.306 1.00 98.31 79 ASN A N 1
ATOM 621 C CA . ASN A 1 79 ? -21.936 0.603 24.484 1.00 98.31 79 ASN A CA 1
ATOM 622 C C . ASN A 1 79 ? -22.755 1.408 23.456 1.00 98.31 79 ASN A C 1
ATOM 624 O O . ASN A 1 79 ? -22.557 2.615 23.301 1.00 98.31 79 ASN A O 1
ATOM 628 N N . GLY A 1 80 ? -23.694 0.762 22.753 1.00 97.81 80 GLY A N 1
ATOM 629 C CA . GLY A 1 80 ? -24.600 1.427 21.813 1.00 97.81 80 GLY A CA 1
ATOM 630 C C . GLY A 1 80 ? -23.907 1.985 20.567 1.00 97.81 80 GLY A C 1
ATOM 631 O O . GLY A 1 80 ? -24.384 2.960 19.980 1.00 97.81 80 GLY A O 1
ATOM 632 N N . ILE A 1 81 ? -22.778 1.394 20.176 1.00 98.44 81 ILE A N 1
ATOM 633 C CA . ILE A 1 81 ? -22.025 1.719 18.964 1.00 98.44 81 ILE A CA 1
ATOM 634 C C . ILE A 1 81 ? -22.305 0.623 17.923 1.00 98.44 81 ILE A C 1
ATOM 636 O O . ILE A 1 81 ? -22.238 -0.562 18.255 1.00 98.44 81 ILE A O 1
ATOM 640 N N . PRO A 1 82 ? -22.613 0.971 16.660 1.00 97.00 82 PRO A N 1
ATOM 641 C CA . PRO A 1 82 ? -22.827 -0.023 15.614 1.00 97.00 82 PRO A CA 1
ATOM 642 C C . PRO A 1 82 ? -21.623 -0.953 15.424 1.00 97.00 82 PRO A C 1
ATOM 644 O O . PRO A 1 82 ? -20.477 -0.529 15.567 1.00 97.00 82 PRO A O 1
ATOM 647 N N . LYS A 1 83 ? -21.888 -2.201 15.014 1.00 97.12 83 LYS A N 1
ATOM 648 C CA . LYS A 1 83 ? -20.845 -3.158 14.618 1.00 97.12 83 LYS A CA 1
ATOM 649 C C . LYS A 1 83 ? -19.899 -2.537 13.582 1.00 97.12 83 LYS A C 1
ATOM 651 O O . LYS A 1 83 ? -20.358 -1.888 12.632 1.00 97.12 83 LYS A O 1
ATOM 656 N N . ALA A 1 84 ? -18.596 -2.766 13.741 1.00 97.94 84 ALA A N 1
ATOM 657 C CA . ALA A 1 84 ? -17.602 -2.261 12.806 1.00 97.94 84 ALA A CA 1
ATOM 658 C C . ALA A 1 84 ? -17.781 -2.879 11.411 1.00 97.94 84 ALA A C 1
ATOM 660 O O . ALA A 1 84 ? -18.156 -4.041 11.259 1.00 97.94 84 ALA A O 1
ATOM 661 N N . ARG A 1 85 ? -17.498 -2.082 10.375 1.00 97.50 85 ARG A N 1
ATOM 662 C CA . ARG A 1 85 ? -17.528 -2.525 8.968 1.00 97.50 85 ARG A CA 1
ATOM 663 C C . ARG A 1 85 ? -16.142 -2.645 8.353 1.00 97.50 85 ARG A C 1
ATOM 665 O O . ARG A 1 85 ? -15.984 -3.336 7.349 1.00 97.50 85 ARG A O 1
ATOM 672 N N . SER A 1 86 ? -15.159 -1.983 8.950 1.00 98.69 86 SER A N 1
ATOM 673 C CA . SER A 1 86 ? -13.769 -2.004 8.523 1.00 98.69 86 SER A CA 1
ATOM 674 C C . SER A 1 86 ? -12.858 -2.486 9.646 1.00 98.69 86 SER A C 1
ATOM 676 O O . SER A 1 86 ? -13.130 -2.290 10.837 1.00 98.69 86 SER A O 1
ATOM 678 N N . PHE A 1 87 ? -11.762 -3.128 9.252 1.00 98.88 87 PHE A N 1
ATOM 679 C CA . PHE A 1 87 ? -10.756 -3.637 10.170 1.00 98.88 87 PHE A CA 1
ATOM 680 C C . PHE A 1 87 ? -9.371 -3.063 9.885 1.00 98.88 87 PHE A C 1
ATOM 682 O O . PHE A 1 87 ? -8.961 -2.836 8.749 1.00 98.88 87 PHE A O 1
ATOM 689 N N . ALA A 1 88 ? -8.610 -2.870 10.945 1.00 98.62 88 ALA A N 1
ATOM 690 C CA . ALA A 1 88 ? -7.236 -2.430 10.908 1.00 98.62 88 ALA A CA 1
ATOM 691 C C . ALA A 1 88 ? -6.337 -3.525 11.476 1.00 98.62 88 ALA A C 1
ATOM 693 O O . ALA A 1 88 ? -6.350 -3.756 12.684 1.00 98.62 88 ALA A O 1
ATOM 694 N N . TYR A 1 89 ? -5.494 -4.151 10.651 1.00 97.81 89 TYR A N 1
ATOM 695 C CA . TYR A 1 89 ? -4.543 -5.150 11.149 1.00 97.81 89 TYR A CA 1
ATOM 696 C C . TYR A 1 89 ? -3.572 -4.527 12.173 1.00 97.81 89 TYR A C 1
ATOM 698 O O . TYR A 1 89 ? -2.887 -3.556 11.820 1.00 97.81 89 TYR A O 1
ATOM 706 N N . PRO A 1 90 ? -3.492 -5.037 13.424 1.00 95.38 90 PRO A N 1
ATOM 707 C CA . PRO A 1 90 ? -2.486 -4.634 14.408 1.00 95.38 90 PRO A CA 1
ATOM 708 C C . PRO A 1 90 ? -1.073 -4.799 13.853 1.00 95.38 90 PRO A C 1
ATOM 710 O O . PRO A 1 90 ? -0.715 -5.867 13.356 1.00 95.38 90 PRO A O 1
ATOM 713 N N . GLY A 1 91 ? -0.291 -3.717 13.871 1.00 89.94 91 GLY A N 1
ATOM 714 C CA . GLY A 1 91 ? 1.037 -3.657 13.240 1.00 89.94 91 GLY A CA 1
ATOM 715 C C . GLY A 1 91 ? 1.052 -3.862 11.715 1.00 89.94 91 GLY A C 1
ATOM 716 O O . GLY A 1 91 ? 2.113 -3.988 11.119 1.00 89.94 91 GLY A O 1
ATOM 717 N N . GLY A 1 92 ? -0.113 -3.908 11.059 1.00 92.81 92 GLY A N 1
ATOM 718 C CA . GLY A 1 92 ? -0.220 -4.272 9.647 1.00 92.81 92 GLY A CA 1
ATOM 719 C C . GLY A 1 92 ? -0.027 -5.768 9.374 1.00 92.81 92 GLY A C 1
ATOM 720 O O . GLY A 1 92 ? 0.096 -6.142 8.211 1.00 92.81 92 GLY A O 1
ATOM 721 N N . HIS A 1 93 ? -0.005 -6.623 10.403 1.00 94.12 93 HIS A N 1
ATOM 722 C CA . HIS A 1 93 ? 0.231 -8.061 10.262 1.00 94.12 93 HIS A CA 1
ATOM 723 C C . HIS A 1 93 ? -1.019 -8.786 9.769 1.00 94.12 93 HIS A C 1
ATOM 725 O O . HIS A 1 93 ? -2.062 -8.741 10.419 1.00 94.12 93 HIS A O 1
ATOM 731 N N . HIS A 1 94 ? -0.907 -9.473 8.637 1.00 96.69 94 HIS A N 1
ATOM 732 C CA . HIS A 1 94 ? -2.050 -10.066 7.956 1.00 96.69 94 HIS A CA 1
ATOM 733 C C . HIS A 1 94 ? -1.684 -11.402 7.304 1.00 96.69 94 HIS A C 1
ATOM 735 O O . HIS A 1 94 ? -0.558 -11.604 6.842 1.00 96.69 94 HIS A O 1
ATOM 741 N N . ASP A 1 95 ? -2.652 -12.313 7.274 1.00 97.56 95 ASP A N 1
ATOM 742 C CA . ASP A 1 95 ? -2.610 -13.552 6.504 1.00 97.56 95 ASP A CA 1
ATOM 743 C C . ASP A 1 95 ? -4.020 -13.937 6.018 1.00 97.56 95 ASP A C 1
ATOM 745 O O . ASP A 1 95 ? -5.025 -13.315 6.379 1.00 97.56 95 ASP A O 1
ATOM 749 N N . ARG A 1 96 ? -4.103 -14.990 5.199 1.00 98.00 96 ARG A N 1
ATOM 750 C CA . ARG A 1 96 ? -5.368 -15.469 4.621 1.00 98.00 96 ARG A CA 1
ATOM 751 C C . ARG A 1 96 ? -6.392 -15.913 5.670 1.00 98.00 96 ARG A C 1
ATOM 753 O O . ARG A 1 96 ? -7.590 -15.852 5.401 1.00 98.00 96 ARG A O 1
ATOM 760 N N . ARG A 1 97 ? -5.947 -16.353 6.855 1.00 98.06 97 ARG A N 1
ATOM 761 C CA . ARG A 1 97 ? -6.848 -16.788 7.935 1.00 98.06 97 ARG A CA 1
ATOM 762 C C . ARG A 1 97 ? -7.653 -15.599 8.438 1.00 98.06 97 ARG A C 1
ATOM 764 O O . ARG A 1 97 ? -8.865 -15.700 8.590 1.00 98.06 97 ARG A O 1
ATOM 771 N N . MET A 1 98 ? -6.985 -14.461 8.627 1.00 98.38 98 MET A N 1
ATOM 772 C CA . MET A 1 98 ? -7.626 -13.225 9.076 1.00 98.38 98 MET A CA 1
ATOM 773 C C . MET A 1 98 ? -8.632 -12.707 8.048 1.00 98.38 98 MET A C 1
ATOM 775 O O . MET A 1 98 ? -9.754 -12.393 8.427 1.00 98.38 98 MET A O 1
ATOM 779 N N . VAL A 1 99 ? -8.273 -12.691 6.757 1.00 98.56 99 VAL A N 1
ATOM 780 C CA . VAL A 1 99 ? -9.188 -12.275 5.674 1.00 98.56 99 VAL A CA 1
ATOM 781 C C . VAL A 1 99 ? -10.448 -13.143 5.660 1.00 98.56 99 VAL A C 1
ATOM 783 O O . VAL A 1 99 ? -11.557 -12.616 5.662 1.00 98.56 99 VAL A O 1
ATOM 786 N N . LYS A 1 100 ? -10.287 -14.471 5.732 1.00 98.38 100 LYS A N 1
ATOM 787 C CA . LYS A 1 100 ? -11.412 -15.415 5.777 1.00 98.38 100 LYS A CA 1
ATOM 788 C C . LYS A 1 100 ? -12.320 -15.184 6.988 1.00 98.38 100 LYS A C 1
ATOM 790 O O . LYS A 1 100 ? -13.538 -15.258 6.856 1.00 98.38 100 LYS A O 1
ATOM 795 N N . ILE A 1 101 ? -11.739 -14.934 8.164 1.00 98.69 101 ILE A N 1
ATOM 796 C CA . ILE A 1 101 ? -12.515 -14.666 9.381 1.00 98.69 101 ILE A CA 1
ATOM 797 C C . ILE A 1 101 ? -13.285 -13.354 9.224 1.00 98.69 101 ILE A C 1
ATOM 799 O O . ILE A 1 101 ? -14.496 -13.359 9.405 1.00 98.69 101 ILE A O 1
ATOM 803 N N . LEU A 1 102 ? -12.622 -12.266 8.823 1.00 98.69 102 LEU A N 1
ATOM 804 C CA . LEU A 1 102 ? -13.259 -10.961 8.621 1.00 98.69 102 LEU A CA 1
ATOM 805 C C . LEU A 1 102 ? -14.442 -11.046 7.649 1.00 98.69 102 LEU A C 1
ATOM 807 O O . LEU A 1 102 ? -15.523 -10.548 7.959 1.00 98.69 102 LEU A O 1
ATOM 811 N N . GLU A 1 103 ? -14.265 -11.741 6.525 1.00 97.69 103 GLU A N 1
ATOM 812 C CA . GLU A 1 103 ? -15.339 -11.997 5.565 1.00 97.69 103 GLU A CA 1
ATOM 813 C C . GLU A 1 103 ? -16.499 -12.777 6.202 1.00 97.69 103 GLU A C 1
ATOM 815 O O . GLU A 1 103 ? -17.652 -12.363 6.092 1.00 97.69 103 GLU A O 1
ATOM 820 N N . SER A 1 104 ? -16.212 -13.859 6.938 1.00 98.12 104 SER A N 1
ATOM 821 C CA . SER A 1 104 ? -17.256 -14.651 7.608 1.00 98.12 104 SER A CA 1
ATOM 822 C C . SER A 1 104 ? -17.995 -13.895 8.717 1.00 98.12 104 SER A C 1
ATOM 824 O O . SER A 1 104 ? -19.158 -14.187 8.979 1.00 98.12 104 SER A O 1
ATOM 826 N N . GLU A 1 105 ? -17.347 -12.905 9.338 1.00 97.81 105 GLU A N 1
ATOM 827 C CA . GLU A 1 105 ? -17.943 -12.050 10.369 1.00 97.81 105 GLU A CA 1
ATOM 828 C C . GLU A 1 105 ? -18.659 -10.818 9.774 1.00 97.81 105 GLU A C 1
ATOM 830 O O . GLU A 1 105 ? -19.212 -10.003 10.517 1.00 97.81 105 GLU A O 1
ATOM 835 N N . GLY A 1 106 ? -18.697 -10.674 8.444 1.00 97.00 106 GLY A N 1
ATOM 836 C CA . GLY A 1 106 ? -19.448 -9.622 7.753 1.00 97.00 106 GLY A CA 1
ATOM 837 C C . GLY A 1 106 ? -18.745 -8.264 7.675 1.00 97.00 106 GLY A C 1
ATOM 838 O O . GLY A 1 106 ? -19.413 -7.246 7.479 1.00 97.00 106 GLY A O 1
ATOM 839 N N . TYR A 1 107 ? -17.419 -8.225 7.827 1.00 98.56 107 TYR A N 1
ATOM 840 C CA . TYR A 1 107 ? -16.631 -7.031 7.510 1.00 98.56 107 TYR A CA 1
ATOM 841 C C . TYR A 1 107 ? -16.640 -6.780 6.000 1.00 98.56 107 TYR A C 1
ATOM 843 O O . TYR A 1 107 ? -16.758 -7.709 5.207 1.00 98.56 107 TYR A O 1
ATOM 851 N N . LEU A 1 108 ? -16.503 -5.516 5.601 1.00 98.12 108 LEU A N 1
ATOM 852 C CA . LEU A 1 108 ? -16.482 -5.110 4.193 1.00 98.12 108 LEU A CA 1
ATOM 853 C C . LEU A 1 108 ? -15.068 -4.832 3.698 1.00 98.12 108 LEU A C 1
ATOM 855 O O . LEU A 1 108 ? -14.763 -5.054 2.530 1.00 98.12 108 LEU A O 1
ATOM 859 N N . THR A 1 109 ? -14.226 -4.287 4.574 1.00 98.69 109 THR A N 1
ATOM 860 C CA . THR A 1 109 ? -12.876 -3.862 4.223 1.00 98.69 109 THR A CA 1
ATOM 861 C C . THR A 1 109 ? -11.905 -4.119 5.362 1.00 98.69 109 THR A C 1
ATOM 863 O O . THR A 1 109 ? -12.277 -4.188 6.537 1.00 98.69 109 THR A O 1
ATOM 866 N N . ALA A 1 110 ? -10.627 -4.224 5.024 1.00 98.69 110 ALA A N 1
ATOM 867 C CA . ALA A 1 110 ? -9.561 -4.186 5.999 1.00 98.69 110 ALA A CA 1
ATOM 868 C C . ALA A 1 110 ? -8.306 -3.541 5.422 1.00 98.69 110 ALA A C 1
ATOM 870 O O . ALA A 1 110 ? -7.930 -3.782 4.274 1.00 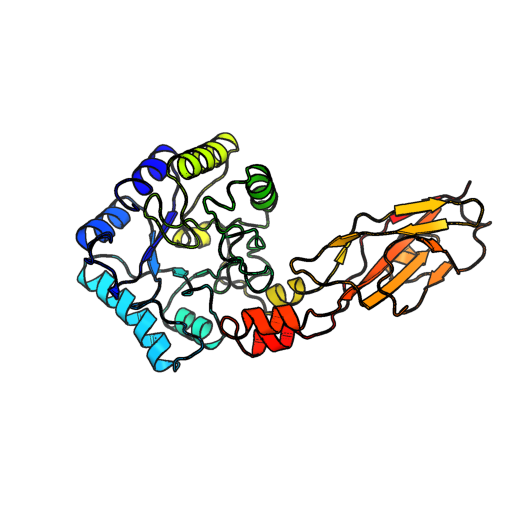98.69 110 ALA A O 1
ATOM 871 N N . ARG A 1 111 ? -7.647 -2.727 6.246 1.00 98.25 111 ARG A N 1
ATOM 872 C CA . ARG A 1 111 ? -6.433 -2.001 5.881 1.00 98.25 111 ARG A CA 1
ATOM 873 C C . ARG A 1 111 ? -5.220 -2.530 6.625 1.00 98.25 111 ARG A C 1
ATOM 875 O O . ARG A 1 111 ? -5.221 -2.689 7.856 1.00 98.25 111 ARG A O 1
ATOM 882 N N . ARG A 1 112 ? -4.142 -2.731 5.881 1.00 95.31 112 ARG A N 1
ATOM 883 C CA . ARG A 1 112 ? -2.795 -2.986 6.405 1.00 95.31 112 ARG A CA 1
ATOM 884 C C . ARG A 1 112 ? -1.977 -1.691 6.395 1.00 95.31 112 ARG A C 1
ATOM 886 O O . ARG A 1 112 ? -2.489 -0.621 6.082 1.00 95.31 112 ARG A O 1
ATOM 893 N N . ALA A 1 113 ? -0.717 -1.788 6.803 1.00 91.56 113 ALA A N 1
ATOM 894 C CA . ALA A 1 113 ? 0.243 -0.693 6.695 1.00 91.56 113 ALA A CA 1
ATOM 895 C C . ALA A 1 113 ? 0.873 -0.667 5.282 1.00 91.56 113 ALA A C 1
ATOM 897 O O . ALA A 1 113 ? 0.253 -1.102 4.313 1.00 91.56 113 ALA A O 1
ATOM 898 N N . VAL A 1 114 ? 2.105 -0.169 5.164 1.00 89.44 114 VAL A N 1
ATOM 899 C CA . VAL A 1 114 ? 2.839 -0.056 3.886 1.00 89.44 114 VAL A CA 1
ATOM 900 C C . VAL A 1 114 ? 3.572 -1.344 3.471 1.00 89.44 114 VAL A C 1
ATOM 902 O O . VAL A 1 114 ? 3.886 -1.541 2.299 1.00 89.44 114 VAL A O 1
ATOM 905 N N . SER A 1 115 ? 3.843 -2.234 4.432 1.00 88.50 115 SER A N 1
ATOM 906 C CA . SER A 1 115 ? 4.510 -3.524 4.204 1.00 88.50 115 SER A CA 1
ATOM 907 C C . SER A 1 115 ? 3.565 -4.531 3.537 1.00 88.50 115 SER A C 1
ATOM 909 O O . SER A 1 115 ? 2.362 -4.519 3.842 1.00 88.50 115 SER A O 1
ATOM 911 N N . PRO A 1 116 ? 4.075 -5.426 2.667 1.00 89.94 116 PRO A N 1
ATOM 912 C CA . PRO A 1 116 ? 5.487 -5.673 2.338 1.00 89.94 116 PRO A CA 1
ATOM 913 C C . PRO A 1 116 ? 6.023 -4.906 1.127 1.00 89.94 116 PRO A C 1
ATOM 915 O O . PRO A 1 116 ? 7.199 -5.069 0.800 1.00 89.94 116 PRO A O 1
ATOM 918 N N . GLU A 1 117 ? 5.210 -4.105 0.440 1.00 89.88 117 GLU A N 1
ATOM 919 C CA . GLU A 1 117 ? 5.695 -3.329 -0.701 1.00 89.88 117 GLU A CA 1
ATOM 920 C C . GLU A 1 117 ? 6.765 -2.340 -0.277 1.00 89.88 117 GLU A C 1
ATOM 922 O O . GLU A 1 117 ? 7.758 -2.223 -0.982 1.00 89.88 117 GLU A O 1
ATOM 927 N N . TYR A 1 118 ? 6.607 -1.699 0.877 1.00 86.88 118 TYR A N 1
ATOM 928 C CA . TYR A 1 118 ? 7.613 -0.801 1.422 1.00 86.88 118 TYR A CA 1
ATOM 929 C C . TYR A 1 118 ? 8.121 -1.298 2.775 1.00 86.88 118 TYR A C 1
ATOM 931 O O . TYR A 1 118 ? 7.339 -1.816 3.582 1.00 86.88 118 TYR A O 1
ATOM 939 N N . PRO A 1 119 ? 9.425 -1.122 3.054 1.00 77.44 119 PRO A N 1
ATOM 940 C CA . PRO A 1 119 ? 9.970 -1.186 4.399 1.00 77.44 119 PRO A CA 1
ATOM 941 C C . PRO A 1 119 ? 9.059 -0.491 5.415 1.00 77.44 119 PRO A C 1
ATOM 943 O O . PRO A 1 119 ? 8.807 0.709 5.315 1.00 77.44 119 PRO A O 1
ATOM 946 N N . LEU A 1 120 ? 8.614 -1.220 6.440 1.00 67.06 120 LEU A N 1
ATOM 947 C CA . LEU A 1 120 ? 8.168 -0.564 7.665 1.00 67.06 120 LEU A CA 1
ATOM 948 C C . LEU A 1 120 ? 9.411 0.095 8.273 1.00 67.06 120 LEU A C 1
ATOM 950 O O . LEU A 1 120 ? 10.315 -0.584 8.767 1.00 67.06 120 LEU A O 1
ATOM 954 N N . TYR A 1 121 ? 9.503 1.412 8.142 1.00 66.06 121 TYR A N 1
ATOM 955 C CA . TYR A 1 121 ? 10.396 2.212 8.963 1.00 66.06 121 TYR A CA 1
ATOM 956 C C . TYR A 1 121 ? 9.653 2.574 10.244 1.00 66.06 121 TYR A C 1
ATOM 958 O O . TYR A 1 121 ? 8.462 2.888 10.203 1.00 66.06 121 TYR A O 1
ATOM 966 N N . ASP A 1 122 ? 10.370 2.619 11.365 1.00 58.34 122 ASP A N 1
ATOM 967 C CA . ASP A 1 122 ? 9.841 3.014 12.683 1.00 58.34 122 ASP A CA 1
ATOM 968 C C . ASP A 1 122 ? 9.329 4.466 12.734 1.00 58.34 122 ASP A C 1
ATOM 970 O O . ASP A 1 122 ? 9.139 5.011 13.811 1.00 58.34 122 ASP A O 1
ATOM 974 N N . ARG A 1 123 ? 9.215 5.147 11.590 1.00 61.91 123 ARG A N 1
ATOM 975 C CA . ARG A 1 123 ? 8.931 6.580 11.457 1.00 61.91 123 ARG A CA 1
ATOM 976 C C . ARG A 1 123 ? 7.863 6.884 10.406 1.00 61.91 123 ARG A C 1
ATOM 978 O O . ARG A 1 123 ? 7.665 8.045 10.061 1.00 61.91 123 ARG A O 1
ATOM 985 N N . GLY A 1 124 ? 7.188 5.849 9.905 1.00 67.38 124 GLY A N 1
ATOM 986 C CA . GLY A 1 124 ? 6.260 5.964 8.786 1.00 67.38 124 GLY A CA 1
ATOM 987 C C . GLY A 1 124 ? 6.970 6.007 7.432 1.00 67.38 124 GLY A C 1
ATOM 988 O O . GLY A 1 124 ? 8.163 5.722 7.331 1.00 67.38 124 GLY A O 1
ATOM 989 N N . GLY A 1 125 ? 6.218 6.307 6.379 1.00 73.94 125 GLY A N 1
ATOM 990 C CA . GLY A 1 125 ? 6.735 6.321 5.013 1.00 73.94 125 GLY A CA 1
ATOM 991 C C . GLY A 1 125 ? 5.668 6.023 3.963 1.00 73.94 125 GLY A C 1
ATOM 992 O O . GLY A 1 125 ? 4.519 5.716 4.312 1.00 73.94 125 GLY A O 1
ATOM 993 N N . PRO A 1 126 ? 6.039 6.130 2.678 1.00 83.81 126 PRO A N 1
ATOM 994 C CA . PRO A 1 126 ? 5.124 5.887 1.581 1.00 83.81 126 PRO A CA 1
ATOM 995 C C . PRO A 1 126 ? 4.803 4.399 1.442 1.00 83.81 126 PRO A C 1
ATOM 997 O O . PRO A 1 126 ? 5.585 3.521 1.803 1.00 83.81 126 PRO A O 1
ATOM 1000 N N . GLY A 1 127 ? 3.635 4.139 0.882 1.00 88.94 127 GLY A N 1
ATOM 1001 C CA . GLY A 1 127 ? 3.148 2.847 0.439 1.00 88.94 127 GLY A CA 1
ATOM 1002 C C . GLY A 1 127 ? 2.393 2.996 -0.884 1.00 88.94 127 GLY A C 1
ATOM 1003 O O . GLY A 1 127 ? 2.276 4.108 -1.409 1.00 88.94 127 GLY A O 1
ATOM 1004 N N . PRO A 1 128 ? 1.875 1.904 -1.465 1.00 91.88 128 PRO A N 1
ATOM 1005 C CA . PRO A 1 128 ? 1.055 2.007 -2.663 1.00 91.88 128 PRO A CA 1
ATOM 1006 C C . PRO A 1 128 ? -0.322 2.624 -2.359 1.00 91.88 128 PRO A C 1
ATOM 1008 O O . PRO A 1 128 ? -0.827 2.566 -1.236 1.00 91.88 128 PRO A O 1
ATOM 1011 N N . ALA A 1 129 ? -0.947 3.209 -3.380 1.00 95.00 129 ALA A N 1
ATOM 1012 C CA . ALA A 1 129 ? -2.370 3.536 -3.339 1.00 95.00 129 ALA A CA 1
ATOM 1013 C C . ALA A 1 129 ? -3.216 2.272 -3.529 1.00 95.00 129 ALA A C 1
ATOM 1015 O O . ALA A 1 129 ? -2.779 1.324 -4.183 1.00 95.00 129 ALA A O 1
ATOM 1016 N N . TYR A 1 130 ? -4.421 2.272 -2.965 1.00 97.44 130 TYR A N 1
ATOM 1017 C CA . TYR A 1 130 ? -5.396 1.207 -3.158 1.00 97.44 130 TYR A CA 1
ATOM 1018 C C . TYR A 1 130 ? -6.021 1.319 -4.546 1.00 97.44 130 TYR A C 1
ATOM 1020 O O . TYR A 1 130 ? -6.610 2.351 -4.867 1.00 97.44 130 TYR A O 1
ATOM 1028 N N . ASN A 1 131 ? -5.919 0.269 -5.358 1.00 96.81 131 ASN A N 1
ATOM 1029 C CA . ASN A 1 131 ? -6.609 0.171 -6.637 1.00 96.81 131 ASN A CA 1
ATOM 1030 C C . ASN A 1 131 ? -7.789 -0.809 -6.512 1.00 96.81 131 ASN A C 1
ATOM 1032 O O . ASN A 1 131 ? -7.568 -2.016 -6.555 1.00 96.81 131 ASN A O 1
ATOM 1036 N N . PRO A 1 132 ? -9.046 -0.339 -6.431 1.00 96.25 132 PRO A N 1
ATOM 1037 C CA . PRO A 1 132 ? -10.217 -1.203 -6.249 1.00 96.25 132 PRO A CA 1
ATOM 1038 C C . PRO A 1 132 ? -10.500 -2.157 -7.419 1.00 96.25 132 PRO A C 1
ATOM 1040 O O . PRO A 1 132 ? -11.346 -3.037 -7.295 1.00 96.25 132 PRO A O 1
ATOM 1043 N N . SER A 1 133 ? -9.850 -1.977 -8.573 1.00 94.19 133 SER A N 1
ATOM 1044 C CA . SER A 1 133 ? -9.973 -2.908 -9.703 1.00 94.19 133 SER A CA 1
ATOM 1045 C C . SER A 1 133 ? -8.972 -4.064 -9.660 1.00 94.19 133 SER A C 1
ATOM 1047 O O . SER A 1 133 ? -9.137 -5.029 -10.403 1.00 94.19 133 SER A O 1
ATOM 1049 N N . GLU A 1 134 ? -7.956 -3.973 -8.799 1.00 94.94 134 GLU A N 1
ATOM 1050 C CA . GLU A 1 134 ? -6.877 -4.956 -8.680 1.00 94.94 134 GLU A CA 1
ATOM 1051 C C . GLU A 1 134 ? -6.800 -5.528 -7.261 1.00 94.94 134 GLU A C 1
ATOM 1053 O O . GLU A 1 134 ? -6.799 -6.742 -7.091 1.00 94.94 134 GLU A O 1
ATOM 1058 N N . ASP A 1 135 ? -6.744 -4.663 -6.248 1.00 97.69 135 ASP A N 1
ATOM 1059 C CA . ASP A 1 135 ? -6.510 -5.015 -4.851 1.00 97.69 135 ASP A CA 1
ATOM 1060 C C . ASP A 1 135 ? -7.752 -5.586 -4.157 1.00 97.69 135 ASP A C 1
ATOM 1062 O O . ASP A 1 135 ? -8.871 -5.089 -4.297 1.00 97.69 135 ASP A O 1
ATOM 1066 N N . ASP A 1 136 ? -7.525 -6.583 -3.302 1.00 98.25 136 ASP A N 1
ATOM 1067 C CA . ASP A 1 136 ? -8.563 -7.130 -2.433 1.00 98.25 136 ASP A CA 1
ATOM 1068 C C . ASP A 1 136 ? -8.977 -6.105 -1.348 1.00 98.25 136 ASP A C 1
ATOM 1070 O O . ASP A 1 136 ? -8.106 -5.514 -0.695 1.00 98.25 136 ASP A O 1
ATOM 1074 N N . PRO A 1 137 ? -10.285 -5.890 -1.100 1.00 98.25 137 PRO A N 1
ATOM 1075 C CA . PRO A 1 137 ? -10.774 -4.916 -0.120 1.00 98.25 137 PRO A CA 1
ATOM 1076 C C . PRO A 1 137 ? -10.397 -5.254 1.330 1.00 98.25 137 PRO A C 1
ATOM 1078 O O . PRO A 1 137 ? -10.462 -4.377 2.191 1.00 98.25 137 PRO A O 1
ATOM 1081 N N . PHE A 1 138 ? -9.965 -6.484 1.626 1.00 98.56 138 PHE A N 1
ATOM 1082 C CA . PHE A 1 138 ? -9.423 -6.872 2.930 1.00 98.56 138 PHE A CA 1
ATOM 1083 C C . PHE A 1 138 ? -7.905 -6.698 3.042 1.00 98.56 138 PHE A C 1
ATOM 1085 O O . PHE A 1 138 ? -7.327 -7.053 4.071 1.00 98.56 138 PHE A O 1
ATOM 1092 N N . LEU A 1 139 ? -7.237 -6.179 2.010 1.00 98.12 139 LEU A N 1
ATOM 1093 C CA . LEU A 1 139 ? -5.785 -5.986 1.963 1.00 98.12 139 LEU A CA 1
ATOM 1094 C C . LEU A 1 139 ? -5.392 -4.576 1.509 1.00 98.12 139 LEU A C 1
ATOM 1096 O O . LEU A 1 139 ? -4.291 -4.379 0.980 1.00 98.12 139 LEU A O 1
ATOM 1100 N N . ILE A 1 140 ? -6.264 -3.598 1.771 1.00 98.12 140 ILE A N 1
ATOM 1101 C CA . ILE A 1 140 ? -6.079 -2.191 1.411 1.00 98.12 140 ILE A CA 1
ATOM 1102 C C . ILE A 1 140 ? -4.719 -1.700 1.949 1.00 98.12 140 ILE A C 1
ATOM 1104 O O . ILE A 1 140 ? -4.512 -1.713 3.172 1.00 98.12 140 ILE A O 1
ATOM 1108 N N . PRO A 1 141 ? -3.774 -1.294 1.078 1.00 96.12 141 PRO A N 1
ATOM 1109 C CA . PRO A 1 141 ? -2.490 -0.764 1.516 1.00 96.12 141 PRO A CA 1
ATOM 1110 C C . PRO A 1 141 ? -2.644 0.586 2.204 1.00 96.12 141 PRO A C 1
ATOM 1112 O O . PRO A 1 141 ? -3.454 1.416 1.797 1.00 96.12 141 PRO A O 1
ATOM 1115 N N . GLY A 1 142 ? -1.793 0.843 3.195 1.00 93.88 142 GLY A N 1
ATOM 1116 C CA . GLY A 1 142 ? -1.512 2.212 3.606 1.00 93.88 142 GLY A CA 1
ATOM 1117 C C . GLY A 1 142 ? -0.673 2.895 2.530 1.00 93.88 142 GLY A C 1
ATOM 1118 O O . GLY A 1 142 ? 0.364 2.365 2.148 1.00 93.88 142 GLY A O 1
ATOM 1119 N N . THR A 1 143 ? -1.097 4.063 2.059 1.00 93.25 143 THR A N 1
ATOM 1120 C CA . THR A 1 143 ? -0.337 4.869 1.089 1.00 93.25 143 THR A CA 1
ATOM 1121 C C . THR A 1 143 ? 0.658 5.779 1.775 1.00 93.25 143 THR A C 1
ATOM 1123 O O . THR A 1 143 ? 1.714 6.081 1.228 1.00 93.25 143 THR A O 1
ATOM 1126 N N . TYR A 1 144 ? 0.330 6.220 2.984 1.00 89.50 144 TYR A N 1
ATOM 1127 C CA . TYR A 1 144 ? 1.253 6.998 3.781 1.00 89.50 144 TYR A CA 1
ATOM 1128 C C . TYR A 1 144 ? 0.968 6.802 5.261 1.00 89.50 144 TYR A C 1
ATOM 1130 O O . TYR A 1 144 ? -0.133 7.092 5.730 1.00 89.50 14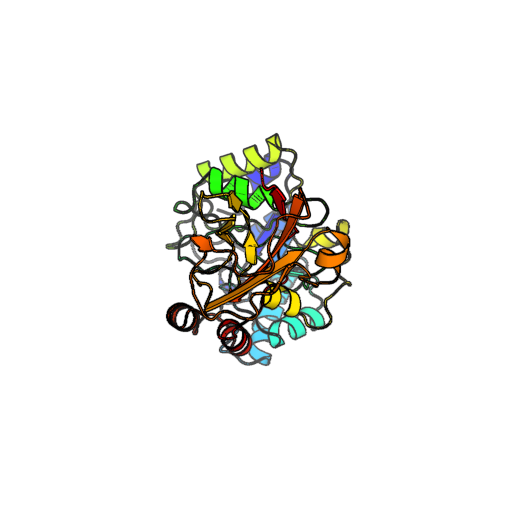4 TYR A O 1
ATOM 1138 N N . VAL A 1 145 ? 1.961 6.320 6.007 1.00 88.06 145 VAL A N 1
ATOM 1139 C CA . VAL A 1 145 ? 1.929 6.385 7.472 1.00 88.06 145 VAL A CA 1
ATOM 1140 C C . VAL A 1 145 ? 2.615 7.683 7.867 1.00 88.06 145 VAL A C 1
ATOM 1142 O O . VAL A 1 145 ? 3.826 7.812 7.696 1.00 88.06 145 VAL A O 1
ATOM 1145 N N . ARG A 1 146 ? 1.831 8.654 8.338 1.00 84.25 146 ARG A N 1
ATOM 1146 C CA . ARG A 1 146 ? 2.312 9.984 8.713 1.00 84.25 146 ARG A CA 1
ATOM 1147 C C . ARG A 1 146 ? 2.904 9.960 10.122 1.00 84.25 146 ARG A C 1
ATOM 1149 O O . ARG A 1 146 ? 2.411 9.248 10.995 1.00 84.25 146 ARG A O 1
ATOM 1156 N N . GLY A 1 147 ? 3.949 10.755 10.329 1.00 74.62 147 GLY A N 1
ATOM 1157 C CA . GLY A 1 147 ? 4.527 11.022 11.642 1.00 74.62 147 GLY A CA 1
ATOM 1158 C C . GLY A 1 147 ? 5.519 12.185 11.601 1.00 74.62 147 GLY A C 1
ATOM 1159 O O . GLY A 1 147 ? 5.946 12.593 10.521 1.00 74.62 147 GLY A O 1
ATOM 1160 N N . ASP A 1 148 ? 5.917 12.706 12.761 1.00 63.44 148 ASP A N 1
ATOM 1161 C CA . ASP A 1 148 ? 6.748 13.917 12.903 1.00 63.44 148 ASP A CA 1
ATOM 1162 C C . ASP A 1 148 ? 8.118 13.806 12.220 1.00 63.44 148 ASP A C 1
ATOM 1164 O O . ASP A 1 148 ? 8.685 14.791 11.740 1.00 63.44 148 ASP A O 1
ATOM 1168 N N . LEU A 1 149 ? 8.634 12.581 12.112 1.00 56.56 149 LEU A N 1
ATOM 1169 C CA . LEU A 1 149 ? 9.898 12.279 11.442 1.00 56.56 149 LEU A CA 1
ATOM 1170 C C . LEU A 1 149 ? 9.730 11.918 9.952 1.00 56.56 149 LEU A C 1
ATOM 1172 O O . LEU A 1 149 ? 10.726 11.726 9.261 1.00 56.56 149 LEU A O 1
ATOM 1176 N N . SER A 1 150 ? 8.490 11.874 9.458 1.00 62.66 150 SER A N 1
ATOM 1177 C CA . SER A 1 150 ? 8.105 11.821 8.042 1.00 62.66 150 SER A CA 1
ATOM 1178 C C . SER A 1 150 ? 7.213 13.032 7.715 1.00 62.66 150 SER A C 1
ATOM 1180 O O . SER A 1 150 ? 6.119 12.928 7.156 1.00 62.66 150 SER A O 1
ATOM 1182 N N . SER A 1 151 ? 7.690 14.216 8.112 1.00 63.59 151 SER A N 1
ATOM 1183 C CA . SER A 1 151 ? 7.023 15.519 7.968 1.00 63.59 151 SER A CA 1
ATOM 1184 C C . SER A 1 151 ? 7.246 16.182 6.603 1.00 63.59 151 SER A C 1
ATOM 1186 O O . SER A 1 151 ? 6.813 17.315 6.375 1.00 63.59 151 SER A O 1
ATOM 1188 N N . SER A 1 152 ? 7.900 15.482 5.669 1.00 76.25 152 SER A N 1
ATOM 1189 C CA . SER A 1 152 ? 8.158 15.988 4.323 1.00 76.25 152 SER A CA 1
ATOM 1190 C C . SER A 1 152 ? 6.843 16.307 3.609 1.00 76.25 152 SER A C 1
ATOM 1192 O O . SER A 1 152 ? 5.964 15.458 3.443 1.00 76.25 152 SER A O 1
ATOM 1194 N N . VAL A 1 153 ? 6.700 17.567 3.195 1.00 77.94 153 VAL A N 1
ATOM 1195 C CA . VAL A 1 153 ? 5.585 18.021 2.348 1.00 77.94 153 VAL A CA 1
ATOM 1196 C C . VAL A 1 153 ? 5.713 17.422 0.952 1.00 77.94 153 VAL A C 1
ATOM 1198 O O . VAL A 1 153 ? 4.704 17.107 0.331 1.00 77.94 153 VAL A O 1
ATOM 1201 N N . GLN A 1 154 ? 6.947 17.234 0.478 1.00 82.12 154 GLN A N 1
ATOM 1202 C CA . GLN A 1 154 ? 7.209 16.622 -0.817 1.00 82.12 154 GLN A CA 1
ATOM 1203 C C . GLN A 1 154 ? 6.749 15.162 -0.830 1.00 82.12 154 GLN A C 1
ATOM 1205 O O . GLN A 1 154 ? 5.980 14.796 -1.707 1.00 82.12 154 GLN A O 1
ATOM 1210 N N . GLU A 1 155 ? 7.144 14.355 0.160 1.00 82.38 155 GLU A N 1
ATOM 1211 C CA . GLU A 1 155 ? 6.741 12.939 0.230 1.00 82.38 155 GLU A CA 1
ATOM 1212 C C . GLU A 1 155 ? 5.221 12.797 0.385 1.00 82.38 155 GLU A C 1
ATOM 1214 O O . GLU A 1 155 ? 4.613 11.924 -0.231 1.00 82.38 155 GLU A O 1
ATOM 1219 N N . PHE A 1 156 ? 4.586 13.693 1.149 1.00 86.75 156 PHE A N 1
ATOM 1220 C CA . PHE A 1 156 ? 3.129 13.741 1.265 1.00 86.75 156 PHE A CA 1
ATOM 1221 C C . PHE A 1 156 ? 2.455 14.073 -0.072 1.00 86.75 156 PHE A C 1
ATOM 1223 O O . PHE A 1 156 ? 1.518 13.389 -0.474 1.00 86.75 156 PHE A O 1
ATOM 1230 N N . GLY A 1 157 ? 2.958 15.080 -0.794 1.00 87.44 157 GLY A N 1
ATOM 1231 C CA . GLY A 1 157 ? 2.472 15.433 -2.128 1.00 87.44 157 GLY A CA 1
ATOM 1232 C C . GLY A 1 157 ? 2.690 14.317 -3.154 1.00 87.44 157 GLY A C 1
ATOM 1233 O O . GLY A 1 157 ? 1.800 14.035 -3.949 1.00 87.44 157 GLY A O 1
ATOM 1234 N N . GLU A 1 158 ? 3.833 13.630 -3.107 1.00 86.69 158 GLU A N 1
ATOM 1235 C CA . GLU A 1 158 ? 4.129 12.467 -3.952 1.00 86.69 158 GLU A CA 1
ATOM 1236 C C . GLU A 1 158 ? 3.185 11.295 -3.653 1.00 86.69 158 GLU A C 1
ATOM 1238 O O . GLU A 1 158 ? 2.665 10.676 -4.583 1.00 86.69 158 GLU A O 1
ATOM 1243 N N . ALA A 1 159 ? 2.908 11.024 -2.374 1.00 88.81 159 ALA A N 1
ATOM 1244 C CA . ALA A 1 159 ? 1.953 10.002 -1.958 1.00 88.81 159 ALA A CA 1
ATOM 1245 C C . ALA A 1 159 ? 0.524 10.345 -2.399 1.00 88.81 159 ALA A C 1
ATOM 1247 O O . ALA A 1 159 ? -0.191 9.480 -2.900 1.00 88.81 159 ALA A O 1
ATOM 1248 N N . LEU A 1 160 ? 0.104 11.605 -2.266 1.00 91.94 160 LEU A N 1
ATOM 1249 C CA . LEU A 1 160 ? -1.203 12.070 -2.735 1.00 91.94 160 LEU A CA 1
ATOM 1250 C C . LEU A 1 160 ? -1.313 12.106 -4.261 1.00 91.94 160 LEU A C 1
ATOM 1252 O O . LEU A 1 160 ? -2.397 11.877 -4.789 1.00 91.94 160 LEU A O 1
ATOM 1256 N N . GLY A 1 161 ? -0.202 12.301 -4.974 1.00 91.12 161 GLY A N 1
ATOM 1257 C CA . GLY A 1 161 ? -0.134 12.182 -6.431 1.00 91.12 161 GLY A CA 1
ATOM 1258 C C . GLY A 1 161 ? -0.430 10.771 -6.954 1.00 91.12 161 GLY A C 1
ATOM 1259 O O . GLY A 1 161 ? -0.617 10.597 -8.156 1.00 91.12 161 GLY A O 1
ATOM 1260 N N . LEU A 1 162 ? -0.493 9.764 -6.072 1.00 90.19 162 LEU A N 1
ATOM 1261 C CA . LEU A 1 162 ? -0.970 8.424 -6.414 1.00 90.19 162 LEU A CA 1
ATOM 1262 C C . LEU A 1 162 ? -2.502 8.322 -6.445 1.00 90.19 162 LEU A C 1
ATOM 1264 O O . LEU A 1 162 ? -3.008 7.322 -6.953 1.00 90.19 162 LEU A O 1
ATOM 1268 N N . ALA A 1 163 ? -3.244 9.304 -5.922 1.00 90.12 163 ALA A N 1
ATOM 1269 C CA . ALA A 1 163 ? -4.700 9.335 -6.015 1.00 90.12 163 ALA A CA 1
ATOM 1270 C C . ALA A 1 163 ? -5.133 9.701 -7.440 1.00 90.12 163 ALA A C 1
ATOM 1272 O O . ALA A 1 163 ? -4.543 10.568 -8.084 1.00 90.12 163 ALA A O 1
ATOM 1273 N N . GLY A 1 164 ? -6.195 9.069 -7.929 1.00 87.81 164 GLY A N 1
ATOM 1274 C CA . GLY A 1 164 ? -6.740 9.342 -9.254 1.00 87.81 164 GLY A CA 1
ATOM 1275 C C . GLY A 1 164 ? -8.007 8.542 -9.526 1.00 87.81 164 GLY A C 1
ATOM 1276 O O . GLY A 1 164 ? -8.554 7.902 -8.634 1.00 87.81 164 GLY A O 1
ATOM 1277 N N . GLU A 1 165 ? -8.464 8.527 -10.781 1.00 84.88 165 GLU A N 1
ATOM 1278 C CA . GLU A 1 165 ? -9.714 7.850 -11.176 1.00 84.88 165 GLU A CA 1
ATOM 1279 C C . GLU A 1 165 ? -9.766 6.357 -10.810 1.00 84.88 165 GLU A C 1
ATOM 1281 O O . GLU A 1 165 ? -10.845 5.783 -10.687 1.00 84.88 165 GLU A O 1
ATOM 1286 N N . ARG A 1 166 ? -8.602 5.715 -10.661 1.00 89.75 166 ARG A N 1
ATOM 1287 C CA . ARG A 1 166 ? -8.470 4.274 -10.399 1.00 89.75 166 ARG A CA 1
ATOM 1288 C C . ARG A 1 166 ? -7.785 3.953 -9.077 1.00 89.75 166 ARG A C 1
ATOM 1290 O O . ARG A 1 166 ? -7.520 2.785 -8.816 1.00 89.75 166 ARG A O 1
ATOM 1297 N N . SER A 1 167 ? -7.442 4.955 -8.276 1.00 94.69 167 SER A N 1
ATOM 1298 C CA . SER A 1 167 ? -6.598 4.753 -7.102 1.00 94.69 167 SER A CA 1
ATOM 1299 C C . SER A 1 167 ? -6.949 5.703 -5.968 1.00 94.69 167 SER A C 1
ATOM 1301 O O . SER A 1 167 ? -7.179 6.894 -6.165 1.00 94.69 167 SER A O 1
ATOM 1303 N N . ILE A 1 168 ? -6.969 5.158 -4.756 1.00 96.88 168 ILE A N 1
ATOM 1304 C CA . ILE A 1 168 ? -7.367 5.851 -3.535 1.00 96.88 168 ILE A CA 1
ATOM 1305 C C . ILE A 1 168 ? -6.184 5.829 -2.573 1.00 96.88 168 ILE A C 1
ATOM 1307 O O . ILE A 1 168 ? -5.658 4.764 -2.244 1.00 96.88 168 ILE A O 1
ATOM 1311 N N . CYS A 1 169 ? -5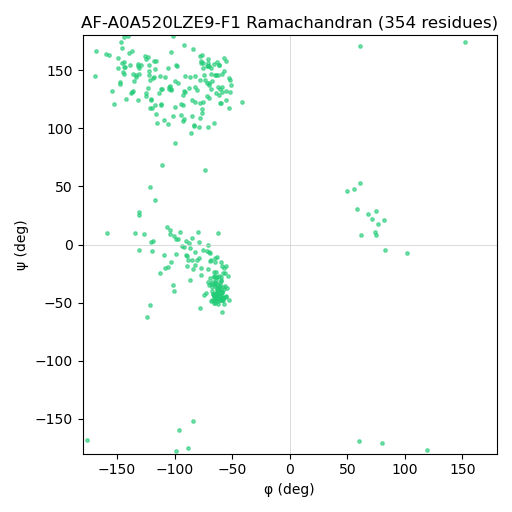.766 7.005 -2.109 1.00 96.81 169 CYS A N 1
ATOM 1312 C CA . CYS A 1 169 ? -4.723 7.102 -1.096 1.00 96.81 169 CYS A CA 1
ATOM 1313 C C . CYS A 1 169 ? -5.301 6.860 0.299 1.00 96.81 169 CYS A C 1
ATOM 1315 O O . CYS A 1 169 ? -6.305 7.458 0.682 1.00 96.81 169 CYS A O 1
ATOM 1317 N N . VAL A 1 170 ? -4.627 6.019 1.080 1.00 96.75 170 VAL A N 1
ATOM 1318 C CA . VAL A 1 170 ? -4.968 5.735 2.476 1.00 96.75 170 VAL A CA 1
ATOM 1319 C C . VAL A 1 170 ? -3.912 6.354 3.374 1.00 96.75 170 VAL A C 1
ATOM 1321 O O . VAL A 1 170 ? -2.777 5.875 3.453 1.00 96.75 170 VAL A O 1
ATOM 1324 N N . LEU A 1 171 ? -4.293 7.436 4.044 1.00 95.00 171 LEU A N 1
ATOM 1325 C CA . LEU A 1 171 ? -3.446 8.136 5.001 1.00 95.00 171 LEU A CA 1
ATOM 1326 C C . LEU A 1 171 ? -3.685 7.570 6.400 1.00 95.00 171 LEU A C 1
ATOM 1328 O O . LEU A 1 171 ? -4.827 7.406 6.828 1.00 95.00 171 LEU A O 1
ATOM 1332 N N . ILE A 1 172 ? -2.606 7.272 7.115 1.00 93.62 172 ILE A N 1
ATOM 1333 C CA . ILE A 1 172 ? -2.650 6.703 8.460 1.00 93.62 172 ILE A CA 1
ATOM 1334 C C . ILE A 1 172 ? -1.957 7.677 9.407 1.00 93.62 172 ILE A C 1
ATOM 1336 O O . ILE A 1 172 ? -0.758 7.920 9.284 1.00 93.62 172 ILE A O 1
ATOM 1340 N N . TYR A 1 173 ? -2.716 8.192 10.368 1.00 92.38 173 TYR A N 1
ATOM 1341 C CA . TYR A 1 173 ? -2.246 9.094 11.415 1.00 92.38 173 TYR A CA 1
ATOM 1342 C C . TYR A 1 173 ? -2.311 8.389 12.768 1.00 92.38 173 TYR A C 1
ATOM 1344 O O . TYR A 1 173 ? -3.234 7.616 13.023 1.00 92.38 173 TYR A O 1
ATOM 1352 N N . HIS A 1 174 ? -1.354 8.679 13.646 1.00 88.44 174 HIS A N 1
ATOM 1353 C CA . HIS A 1 174 ? -1.411 8.282 15.050 1.0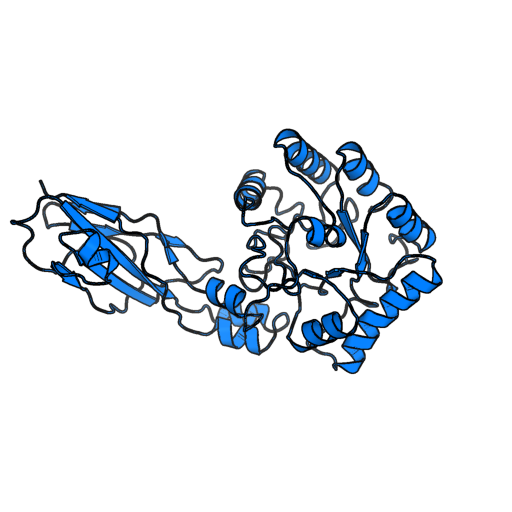0 88.44 174 HIS A CA 1
ATOM 1354 C C . HIS A 1 174 ? -1.079 9.478 15.931 1.00 88.44 174 HIS A C 1
ATOM 1356 O O . HIS A 1 174 ? -0.333 10.368 15.524 1.00 88.44 174 HIS A O 1
ATOM 1362 N N . GLY A 1 175 ? -1.589 9.461 17.162 1.00 81.56 175 GLY A N 1
ATOM 1363 C CA . GLY A 1 175 ? -1.059 10.314 18.216 1.00 81.56 175 GLY A CA 1
ATOM 1364 C C . GLY A 1 175 ? -1.162 11.808 17.922 1.00 81.56 175 GLY A C 1
ATOM 1365 O O . GLY A 1 175 ? -0.160 12.508 17.993 1.00 81.56 175 GLY A O 1
ATOM 1366 N N . VAL A 1 176 ? -2.360 12.291 17.580 1.00 82.88 176 VAL A N 1
ATOM 1367 C CA . VAL A 1 176 ? -2.630 13.723 17.371 1.00 82.88 176 VAL A CA 1
ATOM 1368 C C . VAL A 1 176 ? -3.290 14.292 18.638 1.00 82.88 176 VAL A C 1
ATOM 1370 O O . VAL A 1 176 ? -4.521 14.267 18.734 1.00 82.88 176 VAL A O 1
ATOM 1373 N N . PRO A 1 177 ? -2.552 14.756 19.671 1.00 72.69 177 PRO A N 1
ATOM 1374 C CA . PRO A 1 177 ? -1.095 14.934 19.783 1.00 72.69 177 PRO A CA 1
ATOM 1375 C C . PRO A 1 177 ? -0.368 13.874 20.633 1.00 72.69 177 PRO A C 1
ATOM 1377 O O . PRO A 1 177 ? 0.781 14.091 21.015 1.00 72.69 177 PRO A O 1
ATOM 1380 N N . ASP A 1 178 ? -1.041 12.790 21.041 1.00 74.88 178 ASP A N 1
ATOM 1381 C CA . ASP A 1 178 ? -0.452 11.831 21.984 1.00 74.88 178 ASP A CA 1
ATOM 1382 C C . ASP A 1 178 ? 0.892 11.293 21.468 1.00 74.88 178 ASP A C 1
ATOM 1384 O O . ASP A 1 178 ? 1.013 10.857 20.323 1.00 74.88 178 ASP A O 1
ATOM 1388 N N . VAL A 1 179 ? 1.915 11.291 22.324 1.00 69.62 179 VAL A N 1
ATOM 1389 C CA . VAL A 1 179 ? 3.254 10.853 21.923 1.00 69.62 179 VAL A CA 1
ATOM 1390 C C . VAL A 1 179 ? 3.356 9.328 21.971 1.00 69.62 179 VAL A C 1
ATOM 1392 O O . VAL A 1 179 ? 3.166 8.680 23.001 1.00 69.62 179 VAL A O 1
ATOM 1395 N N . HIS A 1 180 ? 3.706 8.754 20.832 1.00 70.00 180 HIS A N 1
ATOM 1396 C CA . HIS A 1 180 ? 4.011 7.361 20.595 1.00 70.00 180 HIS A CA 1
ATOM 1397 C C . HIS A 1 180 ? 5.424 7.305 20.011 1.00 70.00 180 HIS A C 1
ATOM 1399 O O . HIS A 1 180 ? 5.718 8.073 19.093 1.00 70.00 180 HIS A O 1
ATOM 1405 N N . PRO A 1 181 ? 6.299 6.400 20.486 1.00 63.62 181 PRO A N 1
ATOM 1406 C CA . PRO A 1 181 ? 7.716 6.412 20.111 1.00 63.62 181 PRO A CA 1
ATOM 1407 C C . PRO A 1 181 ? 8.023 6.356 18.602 1.00 63.62 181 PRO A C 1
ATOM 1409 O O . PRO A 1 181 ? 9.137 6.694 18.209 1.00 63.62 181 PRO A O 1
ATOM 1412 N N . HIS A 1 182 ? 7.073 5.924 17.761 1.00 65.31 182 HIS A N 1
ATOM 1413 C CA . HIS A 1 182 ? 7.332 5.532 16.369 1.00 65.31 182 HIS A CA 1
ATOM 1414 C C . HIS A 1 182 ? 6.384 6.146 15.314 1.00 65.31 182 HIS A C 1
ATOM 1416 O O . HIS A 1 182 ? 6.555 5.905 14.122 1.00 65.31 182 HIS A O 1
ATOM 1422 N N . CYS A 1 183 ? 5.345 6.905 15.689 1.00 70.56 183 CYS A N 1
ATOM 1423 C CA . CYS A 1 183 ? 4.322 7.297 14.699 1.00 70.56 183 CYS A CA 1
ATOM 1424 C C . CYS A 1 183 ? 3.468 8.533 15.024 1.00 70.56 183 CYS A C 1
ATOM 1426 O O . CYS A 1 183 ? 2.485 8.773 14.324 1.00 70.56 183 CYS A O 1
ATOM 1428 N N . SER A 1 184 ? 3.800 9.317 16.054 1.00 82.12 184 SER A N 1
ATOM 1429 C CA . SER A 1 184 ? 3.010 10.513 16.380 1.00 82.12 184 SER A CA 1
ATOM 1430 C C . SER A 1 184 ? 3.059 11.567 15.293 1.00 82.12 184 SER A C 1
ATOM 1432 O O . SER A 1 184 ? 4.082 11.735 14.633 1.00 82.12 184 SER A O 1
ATOM 1434 N N . THR A 1 185 ? 1.944 12.272 15.139 1.00 85.94 185 THR A N 1
ATOM 1435 C CA . THR A 1 185 ? 1.806 13.437 14.271 1.00 85.94 185 THR A CA 1
ATOM 1436 C C . THR A 1 185 ? 1.395 14.633 15.121 1.00 85.94 185 THR A C 1
ATOM 1438 O O . THR A 1 185 ? 0.369 14.592 15.802 1.00 85.94 185 THR A O 1
ATOM 1441 N N . SER A 1 186 ? 2.168 15.712 15.062 1.00 88.62 186 SER A N 1
ATOM 1442 C CA . SER A 1 186 ? 1.861 16.957 15.757 1.00 88.62 186 SER A CA 1
ATOM 1443 C C . SER A 1 186 ? 0.535 17.556 15.274 1.00 88.62 186 SER A C 1
ATOM 1445 O O . SER A 1 186 ? 0.094 17.332 14.141 1.00 88.62 186 SER A O 1
ATOM 1447 N N . VAL A 1 187 ? -0.114 18.354 16.127 1.00 91.00 187 VAL A N 1
ATOM 1448 C CA . VAL A 1 187 ? -1.374 19.027 15.764 1.00 91.00 187 VAL A CA 1
ATOM 1449 C C . VAL A 1 187 ? -1.154 19.974 14.589 1.00 91.00 187 VAL A C 1
ATOM 1451 O O . VAL A 1 187 ? -1.975 20.025 13.678 1.00 91.00 187 VAL A O 1
ATOM 1454 N N . GLU A 1 188 ? -0.032 20.692 14.576 1.00 90.50 188 GLU A N 1
ATOM 1455 C CA . GLU A 1 188 ? 0.326 21.634 13.516 1.00 90.50 188 GLU A CA 1
ATOM 1456 C C . GLU A 1 188 ? 0.475 20.921 12.170 1.00 90.50 188 GLU A C 1
ATOM 1458 O O . GLU A 1 188 ? -0.040 21.399 11.157 1.00 90.50 188 GLU A O 1
ATOM 1463 N N . LEU A 1 189 ? 1.142 19.760 12.157 1.00 89.25 189 LEU A N 1
ATOM 1464 C CA . LEU A 1 189 ? 1.296 18.958 10.947 1.00 89.25 189 LEU A CA 1
ATOM 1465 C C . LEU A 1 189 ? -0.050 18.397 10.477 1.00 89.25 189 LEU A C 1
ATOM 1467 O O . LEU A 1 189 ? -0.355 18.475 9.289 1.00 89.25 189 LEU A O 1
ATOM 1471 N N . PHE A 1 190 ? -0.887 17.906 11.396 1.00 93.56 190 PHE A N 1
ATOM 1472 C CA . PHE A 1 190 ? -2.224 17.415 11.061 1.00 93.56 190 PHE A CA 1
ATOM 1473 C C . PHE A 1 190 ? -3.111 18.518 10.463 1.00 93.56 190 PHE A C 1
ATOM 1475 O O . PHE A 1 190 ? -3.722 18.307 9.418 1.00 93.56 190 PHE A O 1
ATOM 1482 N N . ILE A 1 191 ? -3.138 19.716 11.062 1.00 94.75 191 ILE A N 1
ATOM 1483 C CA . ILE A 1 191 ? -3.881 20.874 10.531 1.00 94.75 191 ILE A CA 1
ATOM 1484 C C . ILE A 1 191 ? -3.395 21.224 9.124 1.00 94.75 191 ILE A C 1
ATOM 1486 O O . ILE A 1 191 ? -4.210 21.414 8.222 1.00 94.75 191 ILE A O 1
ATOM 1490 N N . LYS A 1 192 ? -2.074 21.282 8.923 1.00 93.06 192 LYS A N 1
ATOM 1491 C CA . LYS A 1 192 ? -1.481 21.593 7.621 1.00 93.06 192 LYS A CA 1
ATOM 1492 C C . LYS A 1 192 ? -1.881 20.574 6.555 1.00 93.06 192 LYS A C 1
ATOM 1494 O O . LYS A 1 192 ? -2.227 20.972 5.445 1.00 93.06 192 LYS A O 1
ATOM 1499 N N . ASP A 1 193 ? -1.852 19.286 6.886 1.00 94.00 193 ASP A N 1
ATOM 1500 C CA . ASP A 1 193 ? -2.255 18.223 5.968 1.00 94.00 193 ASP A CA 1
ATOM 1501 C C . ASP A 1 193 ? -3.753 18.325 5.626 1.00 94.00 193 ASP A C 1
ATOM 1503 O O . ASP A 1 193 ? -4.116 18.251 4.453 1.00 94.00 193 ASP A O 1
ATOM 1507 N N . MET A 1 194 ? -4.629 18.556 6.615 1.00 96.88 194 MET A N 1
ATOM 1508 C CA . MET A 1 194 ? -6.071 18.713 6.371 1.00 96.88 194 MET A CA 1
ATOM 1509 C C . MET A 1 194 ? -6.377 19.939 5.500 1.00 96.88 194 MET A C 1
ATOM 1511 O O . MET A 1 194 ? -7.180 19.847 4.568 1.00 96.88 194 MET A O 1
ATOM 1515 N N . GLN A 1 195 ? -5.698 21.063 5.745 1.00 96.56 195 GLN A N 1
ATOM 1516 C CA . GLN A 1 195 ? -5.834 22.262 4.921 1.00 96.56 195 GLN A CA 1
ATOM 1517 C C . GLN A 1 195 ? -5.357 22.001 3.487 1.00 96.56 195 GLN A C 1
ATOM 1519 O O . GLN A 1 195 ? -6.060 22.336 2.538 1.00 96.56 195 GLN A O 1
ATOM 1524 N N . TYR A 1 196 ? -4.216 21.324 3.314 1.00 94.62 196 TYR A N 1
ATOM 1525 C CA . TYR A 1 196 ? -3.710 20.955 1.991 1.00 94.62 196 TYR A CA 1
ATOM 1526 C C . TYR A 1 196 ? -4.714 20.096 1.213 1.00 94.62 196 TYR A C 1
ATOM 1528 O O . TYR A 1 196 ? -4.982 20.371 0.042 1.00 94.62 196 TYR A O 1
ATOM 1536 N N . LEU A 1 197 ? -5.298 19.077 1.854 1.00 96.19 197 LEU A N 1
ATOM 1537 C CA . LEU A 1 197 ? -6.323 18.235 1.230 1.00 96.19 197 LEU A CA 1
ATOM 1538 C C . LEU A 1 197 ? -7.531 19.071 0.786 1.00 96.19 197 LEU A C 1
ATOM 1540 O O . LEU A 1 197 ? -8.051 18.871 -0.312 1.00 96.19 197 LEU A O 1
ATOM 1544 N N . LYS A 1 198 ? -7.952 20.035 1.612 1.00 96.75 198 LYS A N 1
ATOM 1545 C CA . LYS A 1 198 ? -9.094 20.908 1.323 1.00 96.75 198 LYS A CA 1
ATOM 1546 C C . LYS A 1 198 ? -8.815 21.845 0.152 1.00 96.75 198 LYS A C 1
ATOM 1548 O O . LYS A 1 198 ? -9.633 21.917 -0.763 1.00 96.75 198 LYS A O 1
ATOM 1553 N N . ASP A 1 199 ? -7.664 22.509 0.164 1.00 96.00 199 ASP A N 1
ATOM 1554 C CA . ASP A 1 199 ? -7.259 23.481 -0.856 1.00 96.00 199 ASP A CA 1
ATOM 1555 C C . ASP A 1 199 ? -7.077 22.835 -2.234 1.00 96.00 199 ASP A C 1
ATOM 1557 O O . ASP A 1 199 ? -7.327 23.469 -3.257 1.00 96.00 199 ASP A O 1
ATOM 1561 N N . ASN A 1 200 ? -6.687 21.557 -2.267 1.00 94.44 200 ASN A N 1
ATOM 1562 C CA . ASN A 1 200 ? -6.487 20.794 -3.501 1.00 94.44 200 ASN A CA 1
ATOM 1563 C C . ASN A 1 200 ? -7.717 19.957 -3.905 1.00 94.44 200 ASN A C 1
ATOM 1565 O O . ASN A 1 200 ? -7.627 19.130 -4.809 1.00 94.44 200 ASN A O 1
ATOM 1569 N N . GLY A 1 201 ? -8.871 20.164 -3.259 1.00 94.44 201 GLY A N 1
ATOM 1570 C CA . GLY A 1 201 ? -10.144 19.566 -3.672 1.00 94.44 201 GLY A CA 1
ATOM 1571 C C . GLY A 1 201 ? -10.264 18.058 -3.435 1.00 94.44 201 GLY A C 1
ATOM 1572 O O . GLY A 1 201 ? -11.088 17.405 -4.078 1.00 94.44 201 GLY A O 1
ATOM 1573 N N . PHE A 1 202 ? -9.475 17.486 -2.521 1.00 95.69 202 PHE A N 1
ATOM 1574 C CA . PHE A 1 202 ? -9.593 16.070 -2.182 1.00 95.69 202 PHE A CA 1
ATOM 1575 C C . PHE A 1 202 ? -10.922 15.778 -1.477 1.00 95.69 202 PHE A C 1
ATOM 1577 O O . PHE A 1 202 ? -11.377 16.517 -0.603 1.00 95.69 202 PHE A O 1
ATOM 1584 N N . THR A 1 203 ? -11.522 14.640 -1.826 1.00 95.19 203 THR A N 1
ATOM 1585 C CA . THR A 1 203 ? -12.641 14.063 -1.076 1.00 95.19 203 THR A CA 1
ATOM 1586 C C . THR A 1 203 ? -12.085 13.080 -0.052 1.00 95.19 203 THR A C 1
ATOM 1588 O O . THR A 1 203 ? -11.430 12.109 -0.424 1.00 95.19 203 THR A O 1
ATOM 1591 N N . VAL A 1 204 ? -12.342 13.327 1.232 1.00 97.69 204 VAL A N 1
ATOM 1592 C CA . VAL A 1 204 ? -11.842 12.498 2.339 1.00 97.69 204 VAL A CA 1
ATOM 1593 C C . VAL A 1 204 ? -13.016 11.783 3.000 1.00 97.69 204 VAL A C 1
ATOM 1595 O O . VAL A 1 204 ? -13.960 12.421 3.471 1.00 97.69 204 VAL A O 1
ATOM 1598 N N . ILE A 1 205 ? -12.964 10.452 3.009 1.00 97.69 205 ILE A N 1
ATOM 1599 C CA . ILE A 1 205 ? -14.066 9.573 3.420 1.00 97.69 205 ILE A CA 1
ATOM 1600 C C . ILE A 1 205 ? -13.632 8.601 4.515 1.00 97.69 205 ILE A C 1
ATOM 1602 O O . ILE A 1 205 ? -12.445 8.349 4.711 1.00 97.69 205 ILE A O 1
ATOM 1606 N N . SER A 1 206 ? -14.613 8.018 5.205 1.00 97.94 206 SER A N 1
ATOM 1607 C CA . SER A 1 206 ? -14.381 6.853 6.062 1.00 97.94 206 SER A CA 1
ATOM 1608 C C . SER A 1 206 ? -14.237 5.570 5.230 1.00 97.94 206 SER A C 1
ATOM 1610 O O . SER A 1 206 ? -14.770 5.474 4.122 1.00 97.94 206 SER A O 1
ATOM 1612 N N . ALA A 1 207 ? -13.566 4.554 5.770 1.00 97.88 207 ALA A N 1
ATOM 1613 C CA . ALA A 1 207 ? -13.459 3.233 5.151 1.00 97.88 207 ALA A CA 1
ATOM 1614 C C . ALA A 1 207 ? -14.832 2.556 4.958 1.00 97.88 207 ALA A C 1
ATOM 1616 O O . ALA A 1 207 ? -15.045 1.881 3.951 1.00 97.88 207 ALA A O 1
ATOM 1617 N N . ARG A 1 208 ? -15.796 2.791 5.857 1.00 96.50 208 ARG A N 1
ATOM 1618 C CA . ARG A 1 208 ? -17.204 2.369 5.727 1.00 96.50 208 ARG A CA 1
ATOM 1619 C C . ARG A 1 208 ? -17.860 2.924 4.470 1.00 96.50 208 ARG A C 1
ATOM 1621 O O . ARG A 1 208 ? -18.708 2.257 3.881 1.00 96.50 208 ARG A O 1
ATOM 1628 N N . ASP A 1 209 ? -17.521 4.154 4.096 1.00 96.88 209 ASP A N 1
ATOM 1629 C CA . ASP A 1 209 ? -18.133 4.847 2.964 1.00 96.88 209 ASP A CA 1
ATOM 1630 C C . ASP A 1 209 ? -17.514 4.453 1.620 1.00 96.88 209 ASP A C 1
ATOM 1632 O O . ASP A 1 209 ? -18.055 4.821 0.579 1.00 96.88 209 ASP A O 1
ATOM 1636 N N . LEU A 1 210 ? -16.436 3.661 1.622 1.00 96.44 210 LEU A N 1
ATOM 1637 C CA . LEU A 1 210 ? -15.731 3.229 0.415 1.00 96.44 210 LEU A CA 1
ATOM 1638 C C . LEU A 1 210 ? -16.663 2.541 -0.597 1.00 96.44 210 LEU A C 1
ATOM 1640 O O . LEU A 1 210 ? -16.570 2.806 -1.794 1.00 96.44 210 LEU A O 1
ATOM 1644 N N . ALA A 1 211 ? -17.634 1.755 -0.119 1.00 95.81 211 ALA A N 1
ATOM 1645 C CA . ALA A 1 211 ? -18.638 1.073 -0.945 1.00 95.81 211 ALA A CA 1
ATOM 1646 C C . ALA A 1 211 ? -19.520 2.019 -1.790 1.00 95.81 211 ALA A C 1
ATOM 1648 O O . ALA A 1 211 ? -20.205 1.568 -2.703 1.00 95.81 211 ALA A O 1
ATOM 1649 N N . LYS A 1 212 ? -19.533 3.327 -1.496 1.00 95.94 212 LYS A N 1
ATOM 1650 C CA . LYS A 1 212 ? -20.231 4.340 -2.308 1.00 95.94 212 LYS A CA 1
ATOM 1651 C C . LYS A 1 212 ? -19.464 4.703 -3.583 1.00 95.94 212 LYS A C 1
ATOM 1653 O O . LYS A 1 212 ? -20.057 5.257 -4.502 1.00 95.94 212 LYS A O 1
ATOM 1658 N N . TYR A 1 213 ? -18.161 4.425 -3.618 1.00 94.44 213 TYR A N 1
ATOM 1659 C CA . TYR A 1 213 ? -17.245 4.844 -4.680 1.00 94.44 213 TYR A CA 1
ATOM 1660 C C . TYR A 1 213 ? -16.713 3.667 -5.496 1.00 94.44 213 TYR A C 1
ATOM 1662 O O . TYR A 1 213 ? -16.304 3.853 -6.640 1.00 94.44 213 TYR A O 1
ATOM 1670 N N . VAL A 1 214 ? -16.698 2.465 -4.916 1.00 95.25 214 VAL A N 1
ATOM 1671 C CA . VAL A 1 214 ? -16.093 1.282 -5.531 1.00 95.25 214 VAL A CA 1
ATOM 1672 C C . VAL A 1 214 ? -16.956 0.042 -5.319 1.00 95.25 214 VAL A C 1
ATOM 1674 O O . VAL A 1 214 ? -17.694 -0.066 -4.340 1.00 95.25 214 VAL A O 1
ATOM 1677 N N . ASP A 1 215 ? -16.822 -0.922 -6.226 1.00 95.25 215 ASP A N 1
ATOM 1678 C CA . ASP A 1 215 ? -17.446 -2.236 -6.101 1.00 95.25 215 ASP A CA 1
ATOM 1679 C C . ASP A 1 215 ? -16.547 -3.170 -5.281 1.00 95.25 215 ASP A C 1
ATOM 1681 O O . ASP A 1 215 ? -15.625 -3.786 -5.812 1.00 95.25 215 ASP A O 1
ATOM 1685 N N . LEU A 1 216 ? -16.828 -3.279 -3.980 1.00 95.69 216 LEU A N 1
ATOM 1686 C CA . LEU A 1 216 ? -16.074 -4.133 -3.053 1.00 95.69 216 LEU A CA 1
ATOM 1687 C C . LEU A 1 216 ? -16.271 -5.639 -3.303 1.00 95.69 216 LEU A C 1
ATOM 1689 O O . LEU A 1 216 ? -15.598 -6.453 -2.678 1.00 95.69 216 LEU A O 1
ATOM 1693 N N . THR A 1 217 ? -17.187 -6.039 -4.191 1.00 93.69 217 THR A N 1
ATOM 1694 C CA . THR A 1 217 ? -17.366 -7.457 -4.544 1.00 93.69 217 THR A CA 1
ATOM 1695 C C . THR A 1 217 ? -16.354 -7.923 -5.588 1.00 93.69 217 THR A C 1
ATOM 1697 O O . THR A 1 217 ? -16.118 -9.126 -5.727 1.00 93.69 217 THR A O 1
ATOM 1700 N N . LYS A 1 218 ? -15.709 -6.986 -6.299 1.00 93.12 218 LYS A N 1
ATOM 1701 C CA . LYS A 1 218 ? -14.623 -7.293 -7.229 1.00 93.12 218 LYS A CA 1
ATOM 1702 C C . LYS A 1 218 ? -13.357 -7.590 -6.449 1.00 93.12 218 LYS A C 1
ATOM 1704 O O . LYS A 1 218 ? -12.818 -6.737 -5.753 1.00 93.12 218 LYS A O 1
ATOM 1709 N N . ARG A 1 219 ? -12.892 -8.827 -6.581 1.00 95.56 219 ARG A N 1
ATOM 1710 C CA . ARG A 1 219 ? -11.707 -9.337 -5.897 1.00 95.56 219 ARG A CA 1
ATOM 1711 C C . ARG A 1 219 ? -10.834 -10.084 -6.903 1.00 95.56 219 ARG A C 1
ATOM 1713 O O . ARG A 1 219 ? -11.382 -10.739 -7.798 1.00 95.56 219 ARG A O 1
ATOM 1720 N N . PRO A 1 220 ? -9.500 -10.006 -6.786 1.00 96.75 220 PRO A N 1
ATOM 1721 C CA . PRO A 1 220 ? -8.614 -10.834 -7.591 1.00 96.75 220 PRO A CA 1
ATOM 1722 C C . PRO A 1 220 ? -8.837 -12.313 -7.251 1.00 96.75 220 PRO A C 1
ATOM 1724 O O . PRO A 1 220 ? -9.308 -12.663 -6.167 1.00 96.75 220 PRO A O 1
ATOM 1727 N N . ARG A 1 221 ? -8.483 -13.206 -8.181 1.00 95.06 221 ARG A N 1
ATOM 1728 C CA . ARG A 1 221 ? -8.619 -14.655 -7.959 1.00 95.06 221 ARG A CA 1
ATOM 1729 C C . ARG A 1 221 ? -7.765 -15.118 -6.779 1.00 95.06 221 ARG A C 1
ATOM 1731 O O . ARG A 1 221 ? -8.191 -15.976 -6.009 1.00 95.06 221 ARG A O 1
ATOM 1738 N N . ASP A 1 222 ? -6.566 -14.558 -6.664 1.00 97.25 222 ASP A N 1
ATOM 1739 C CA . ASP A 1 222 ? -5.738 -14.659 -5.475 1.00 97.25 222 ASP A CA 1
ATOM 1740 C C . ASP A 1 222 ? -5.635 -13.280 -4.812 1.00 97.25 222 ASP A C 1
ATOM 1742 O O . ASP A 1 222 ? -5.117 -12.337 -5.404 1.00 97.25 222 ASP A O 1
ATOM 1746 N N . ILE A 1 223 ? -6.082 -13.183 -3.557 1.00 97.38 223 ILE A N 1
ATOM 1747 C CA . ILE A 1 223 ? -6.085 -11.948 -2.762 1.00 97.38 223 ILE A CA 1
ATOM 1748 C C . ILE A 1 223 ? -4.710 -11.264 -2.686 1.00 97.38 223 ILE A C 1
ATOM 1750 O O . ILE A 1 223 ? -4.641 -10.048 -2.524 1.00 97.38 223 ILE A O 1
ATOM 1754 N N . TYR A 1 224 ? -3.616 -12.023 -2.813 1.00 97.44 224 TYR A N 1
ATOM 1755 C CA . TYR A 1 224 ? -2.259 -11.485 -2.742 1.00 97.44 224 TYR A CA 1
ATOM 1756 C C . TYR A 1 224 ? -1.588 -11.233 -4.092 1.00 97.44 224 TYR A C 1
ATOM 1758 O O . TYR A 1 224 ? -0.522 -10.619 -4.117 1.00 97.44 224 TYR A O 1
ATOM 1766 N N . GLU A 1 225 ? -2.181 -11.652 -5.209 1.00 94.88 225 GLU A N 1
ATOM 1767 C CA . GLU A 1 225 ? -1.582 -11.484 -6.539 1.00 94.88 225 GLU A CA 1
ATOM 1768 C C . GLU A 1 225 ? -1.173 -10.024 -6.842 1.00 94.88 225 GLU A C 1
ATOM 1770 O O . GLU A 1 225 ? -0.009 -9.811 -7.201 1.00 94.88 225 GLU A O 1
ATOM 1775 N N . PRO A 1 226 ? -2.022 -9.000 -6.607 1.00 94.50 226 PRO A N 1
ATOM 1776 C CA . PRO A 1 226 ? -1.640 -7.599 -6.823 1.00 94.50 226 PRO A CA 1
ATOM 1777 C C . PRO A 1 226 ? -0.467 -7.153 -5.942 1.00 94.50 226 PRO A C 1
ATOM 1779 O O . PRO A 1 226 ? 0.442 -6.456 -6.395 1.00 94.50 226 PRO A O 1
ATOM 1782 N N . LEU A 1 227 ? -0.459 -7.590 -4.680 1.00 94.25 227 LEU A N 1
ATOM 1783 C CA . LEU A 1 227 ? 0.604 -7.293 -3.723 1.00 94.25 227 LEU A CA 1
ATOM 1784 C C . LEU A 1 227 ? 1.926 -7.930 -4.175 1.00 94.25 227 LEU A C 1
ATOM 1786 O O . LEU A 1 227 ? 2.946 -7.244 -4.230 1.00 94.25 227 LEU A O 1
ATOM 1790 N N . PHE A 1 228 ? 1.924 -9.205 -4.570 1.00 93.56 228 PHE A N 1
ATOM 1791 C CA . PHE A 1 228 ? 3.129 -9.893 -5.043 1.00 93.56 228 PHE A CA 1
ATOM 1792 C C . PHE A 1 228 ? 3.641 -9.334 -6.376 1.00 93.56 228 PHE A C 1
ATOM 1794 O O . PHE A 1 228 ? 4.855 -9.268 -6.581 1.00 93.56 228 PHE A O 1
ATOM 1801 N N . ALA A 1 229 ? 2.753 -8.855 -7.251 1.00 89.69 229 ALA A N 1
ATOM 1802 C CA . ALA A 1 229 ? 3.128 -8.180 -8.493 1.00 89.69 229 ALA A CA 1
ATOM 1803 C C . ALA A 1 229 ? 3.883 -6.855 -8.261 1.00 89.69 229 ALA A C 1
ATOM 1805 O O . ALA A 1 229 ? 4.642 -6.408 -9.129 1.00 89.69 229 ALA A O 1
ATOM 1806 N N . ARG A 1 230 ? 3.711 -6.227 -7.088 1.00 90.38 230 ARG A N 1
ATOM 1807 C CA . ARG A 1 230 ? 4.426 -5.003 -6.693 1.00 90.38 230 ARG A CA 1
ATOM 1808 C C . ARG A 1 230 ? 5.799 -5.258 -6.066 1.00 90.38 230 ARG A C 1
ATOM 1810 O O . ARG A 1 230 ? 6.588 -4.325 -6.000 1.00 90.38 230 ARG A O 1
ATOM 1817 N N . LEU A 1 231 ? 6.122 -6.494 -5.674 1.00 91.44 231 LEU A N 1
ATOM 1818 C CA . LEU A 1 231 ? 7.395 -6.825 -5.013 1.00 91.44 231 LEU A CA 1
ATOM 1819 C C . LEU A 1 231 ? 8.614 -6.875 -5.951 1.00 91.44 231 LEU A C 1
ATOM 1821 O O . LEU A 1 231 ? 9.724 -7.078 -5.473 1.00 91.44 231 LEU A O 1
ATOM 1825 N N . GLY A 1 232 ? 8.442 -6.723 -7.266 1.00 91.31 232 GLY A N 1
ATOM 1826 C CA . GLY A 1 232 ? 9.545 -6.743 -8.234 1.00 91.31 232 GLY A CA 1
ATOM 1827 C C . GLY A 1 232 ? 10.206 -5.380 -8.479 1.00 91.31 232 GLY A C 1
ATOM 1828 O O . GLY A 1 232 ? 9.854 -4.360 -7.889 1.00 91.31 232 GLY A O 1
ATOM 1829 N N . VAL A 1 233 ? 11.143 -5.363 -9.428 1.00 93.31 233 VAL A N 1
ATOM 1830 C CA . VAL A 1 233 ? 11.724 -4.139 -10.004 1.00 93.31 233 VAL A CA 1
ATOM 1831 C C . VAL A 1 233 ? 11.049 -3.810 -11.332 1.00 93.31 233 VAL A C 1
ATOM 1833 O O . VAL A 1 233 ? 10.541 -4.701 -12.011 1.00 93.31 233 VAL A O 1
ATOM 1836 N N . ARG A 1 234 ? 11.053 -2.538 -11.739 1.00 93.81 234 ARG A N 1
ATOM 1837 C CA . ARG A 1 234 ? 10.620 -2.118 -13.078 1.00 93.81 234 ARG A CA 1
ATOM 1838 C C . ARG A 1 234 ? 11.589 -1.092 -13.665 1.00 93.81 234 ARG A C 1
ATOM 1840 O O . ARG A 1 234 ? 11.897 -0.112 -12.983 1.00 93.81 234 ARG A O 1
ATOM 1847 N N . PRO A 1 235 ? 12.037 -1.256 -14.918 1.00 95.94 235 PRO A N 1
ATOM 1848 C CA . PRO A 1 235 ? 12.820 -0.228 -15.586 1.00 95.94 235 PRO A CA 1
ATOM 1849 C C . PRO A 1 235 ? 11.957 0.995 -15.913 1.00 95.94 235 PRO A C 1
ATOM 1851 O O . PRO A 1 235 ? 10.824 0.878 -16.383 1.00 95.94 235 PRO A O 1
ATOM 1854 N N . ASN A 1 236 ? 12.496 2.187 -15.680 1.00 94.75 236 ASN A N 1
ATOM 1855 C CA . ASN A 1 236 ? 11.880 3.458 -16.048 1.00 94.75 236 ASN A CA 1
ATOM 1856 C C . ASN A 1 236 ? 12.938 4.480 -16.492 1.00 94.75 236 ASN A C 1
ATOM 1858 O O . ASN A 1 236 ? 14.133 4.193 -16.502 1.00 94.75 236 ASN A O 1
ATOM 1862 N N . ALA A 1 237 ? 12.491 5.680 -16.883 1.00 95.44 237 ALA A N 1
ATOM 1863 C CA . ALA A 1 237 ? 13.369 6.780 -17.298 1.00 95.44 237 ALA A CA 1
ATOM 1864 C C . ALA A 1 237 ? 14.426 6.351 -18.339 1.00 95.44 237 ALA A C 1
ATOM 1866 O O . ALA A 1 237 ? 15.610 6.661 -18.201 1.00 95.44 237 ALA A O 1
ATOM 1867 N N . LEU A 1 238 ? 13.978 5.604 -19.354 1.00 97.38 238 LEU A N 1
ATOM 1868 C CA . LEU A 1 238 ? 14.816 5.084 -20.429 1.00 97.38 238 LEU A CA 1
ATOM 1869 C C . LEU A 1 238 ? 15.514 6.223 -21.177 1.00 97.38 238 LEU A C 1
ATOM 1871 O O . LEU A 1 238 ? 14.889 7.219 -21.545 1.00 97.38 238 LEU A O 1
ATOM 1875 N N . LYS A 1 239 ? 16.805 6.039 -21.441 1.00 96.81 239 LYS A N 1
ATOM 1876 C CA . LYS A 1 239 ? 17.646 6.937 -22.229 1.00 96.81 239 LYS A CA 1
ATOM 1877 C C . LYS A 1 239 ? 18.501 6.135 -23.196 1.00 96.81 239 LYS A C 1
ATOM 1879 O O . LYS A 1 239 ? 19.007 5.071 -22.853 1.00 96.81 239 LYS A O 1
ATOM 1884 N N . CYS A 1 240 ? 18.661 6.668 -24.398 1.00 95.38 240 CYS A N 1
ATOM 1885 C CA . CYS A 1 240 ? 19.601 6.157 -25.379 1.00 95.38 240 CYS A CA 1
ATOM 1886 C C . CYS A 1 240 ? 20.400 7.336 -25.925 1.00 95.38 240 CYS A C 1
ATOM 1888 O O . CYS A 1 240 ? 19.814 8.297 -26.427 1.00 95.38 240 CYS A O 1
ATOM 1890 N N . GLU A 1 241 ? 21.719 7.254 -25.829 1.00 91.75 241 GLU A N 1
ATOM 1891 C CA . GLU A 1 241 ? 22.646 8.272 -26.314 1.00 91.75 241 GLU A CA 1
ATOM 1892 C C . GLU A 1 241 ? 23.439 7.679 -27.476 1.00 91.75 241 GLU A C 1
ATOM 1894 O O . GLU A 1 241 ? 23.944 6.565 -27.377 1.00 91.75 241 GLU A O 1
ATOM 1899 N N . ALA A 1 242 ? 23.520 8.391 -28.598 1.00 77.56 242 ALA A N 1
ATOM 1900 C CA . ALA A 1 242 ? 24.411 8.007 -29.686 1.00 77.56 242 ALA A CA 1
ATOM 1901 C C . ALA A 1 242 ? 25.808 8.550 -29.362 1.00 77.56 242 ALA A C 1
ATOM 1903 O O . ALA A 1 242 ? 26.035 9.757 -29.473 1.00 77.56 242 ALA A O 1
ATOM 1904 N N . SER A 1 243 ? 26.716 7.683 -28.910 1.00 65.44 243 SER A N 1
ATOM 1905 C CA . SER A 1 243 ? 28.138 8.014 -28.817 1.00 65.44 243 SER A CA 1
ATOM 1906 C C . SER A 1 243 ? 28.806 7.788 -30.180 1.00 65.44 243 SER A C 1
ATOM 1908 O O . SER A 1 243 ? 28.209 7.200 -31.086 1.00 65.44 243 SER A O 1
ATOM 1910 N N . GLY A 1 244 ? 30.044 8.263 -30.350 1.00 67.06 244 GLY A N 1
ATOM 1911 C CA . GLY A 1 244 ? 30.824 8.019 -31.573 1.00 67.06 244 GLY A CA 1
ATOM 1912 C C . GLY A 1 244 ? 31.010 6.531 -31.908 1.00 67.06 244 GLY A C 1
ATOM 1913 O O . GLY A 1 244 ? 31.230 6.207 -33.070 1.00 67.06 244 GLY A O 1
ATOM 1914 N N . ASP A 1 245 ? 30.836 5.646 -30.920 1.00 76.00 245 ASP A N 1
ATOM 1915 C CA . ASP A 1 245 ? 30.968 4.189 -31.041 1.00 76.00 245 ASP A CA 1
ATOM 1916 C C . ASP A 1 245 ? 29.613 3.463 -31.202 1.00 76.00 245 ASP A C 1
ATOM 1918 O O . ASP A 1 245 ? 29.562 2.234 -31.227 1.00 76.00 245 ASP A O 1
ATOM 1922 N N . GLY A 1 246 ? 28.502 4.204 -31.314 1.00 86.50 246 GLY A N 1
ATOM 1923 C CA . GLY A 1 246 ? 27.150 3.664 -31.493 1.00 86.50 246 GLY A CA 1
ATOM 1924 C C . GLY A 1 246 ? 26.169 4.026 -30.367 1.00 86.50 246 GLY A C 1
ATOM 1925 O O . GLY A 1 246 ? 26.487 4.804 -29.466 1.00 86.50 246 GLY A O 1
ATOM 1926 N N . PRO A 1 247 ? 24.924 3.518 -30.418 1.00 93.75 247 PRO A N 1
ATOM 1927 C CA . PRO A 1 247 ? 23.934 3.790 -29.386 1.00 93.75 247 PRO A CA 1
ATOM 1928 C C . PRO A 1 247 ? 24.250 3.062 -28.077 1.00 93.75 247 PRO A C 1
ATOM 1930 O O . PRO A 1 247 ? 24.609 1.883 -28.062 1.00 93.75 247 PRO A O 1
ATOM 1933 N N . VAL A 1 248 ? 24.051 3.776 -26.972 1.00 95.81 248 VAL A N 1
ATOM 1934 C CA . VAL A 1 248 ? 24.270 3.307 -25.607 1.00 95.81 248 VAL A CA 1
ATOM 1935 C C . VAL A 1 248 ? 22.991 3.487 -24.797 1.00 95.81 248 VAL A C 1
ATOM 1937 O O . VAL A 1 248 ? 22.419 4.578 -24.750 1.00 95.81 248 VAL A O 1
ATOM 1940 N N . PHE A 1 249 ? 22.547 2.418 -24.142 1.00 97.75 249 PHE A N 1
ATOM 1941 C CA . PHE A 1 249 ? 21.288 2.365 -23.405 1.00 97.75 249 PHE A CA 1
ATOM 1942 C C . PHE A 1 249 ? 21.503 2.542 -21.906 1.00 97.75 249 PHE A C 1
ATOM 1944 O O . PHE A 1 249 ? 22.461 2.028 -21.326 1.00 97.75 249 PHE A O 1
ATOM 1951 N N . SER A 1 250 ? 20.591 3.281 -21.277 1.00 97.88 250 SER A N 1
ATOM 1952 C CA . SER A 1 250 ? 20.537 3.465 -19.828 1.00 97.88 250 SER A CA 1
ATOM 1953 C C . SER A 1 250 ? 19.092 3.550 -19.337 1.00 97.88 250 SER A C 1
ATOM 1955 O O . SER A 1 250 ? 18.212 4.054 -20.037 1.00 97.88 250 SER A O 1
ATOM 1957 N N . TRP A 1 251 ? 18.833 3.094 -18.119 1.00 97.81 251 TRP A N 1
ATOM 1958 C CA . TRP A 1 251 ? 17.541 3.207 -17.443 1.00 97.81 251 TRP A CA 1
ATOM 1959 C C . TRP A 1 251 ? 17.742 3.396 -15.940 1.00 97.81 251 TRP A C 1
ATOM 1961 O O . TRP A 1 251 ? 18.841 3.257 -15.409 1.00 97.81 251 TRP A O 1
ATOM 1971 N N . LYS A 1 252 ? 16.665 3.740 -15.238 1.00 96.56 252 LYS A N 1
ATOM 1972 C CA . LYS A 1 252 ? 16.604 3.688 -13.778 1.00 96.56 252 LYS A CA 1
ATOM 1973 C C . LYS A 1 252 ? 15.755 2.496 -13.353 1.00 96.56 252 LYS A C 1
ATOM 1975 O O . LYS A 1 252 ? 14.856 2.068 -14.077 1.00 96.56 252 LYS A O 1
ATOM 1980 N N . ILE A 1 253 ? 16.045 1.963 -12.171 1.00 94.38 253 ILE A N 1
ATOM 1981 C CA . ILE A 1 253 ? 15.219 0.937 -11.540 1.00 94.38 253 ILE A CA 1
ATOM 1982 C C . ILE A 1 253 ? 14.239 1.614 -10.592 1.00 94.38 253 ILE A C 1
ATOM 1984 O O . ILE A 1 253 ? 14.631 2.299 -9.650 1.00 94.38 253 ILE A O 1
ATOM 1988 N N . LYS A 1 254 ? 12.948 1.405 -10.846 1.00 91.31 254 LYS A N 1
ATOM 1989 C CA . LYS A 1 254 ? 11.878 1.704 -9.902 1.00 91.31 254 LYS A CA 1
ATOM 1990 C C . LYS A 1 254 ? 11.578 0.448 -9.093 1.00 91.31 254 LYS A C 1
ATOM 1992 O O . LYS A 1 254 ? 11.327 -0.615 -9.654 1.00 91.31 254 LYS A O 1
ATOM 1997 N N . THR A 1 255 ? 11.572 0.594 -7.778 1.00 89.19 255 THR A N 1
ATOM 1998 C CA . THR A 1 255 ? 11.254 -0.461 -6.815 1.00 89.19 255 THR A CA 1
ATOM 1999 C C . THR A 1 255 ? 10.617 0.176 -5.587 1.00 89.19 255 THR A C 1
ATOM 2001 O O . THR A 1 255 ? 10.873 1.343 -5.289 1.00 89.19 255 THR A O 1
ATOM 2004 N N . THR A 1 256 ? 9.769 -0.571 -4.891 1.00 83.56 256 THR A N 1
ATOM 2005 C CA . THR A 1 256 ? 9.182 -0.159 -3.609 1.00 83.56 256 THR A CA 1
ATOM 2006 C C . THR A 1 256 ? 10.039 -0.606 -2.413 1.00 83.56 256 THR A C 1
ATOM 2008 O O . THR A 1 256 ? 9.836 -0.163 -1.287 1.00 83.56 256 THR A O 1
ATOM 2011 N N . ARG A 1 257 ? 11.055 -1.444 -2.662 1.00 84.88 257 ARG A N 1
ATOM 2012 C CA . ARG A 1 257 ? 12.003 -1.988 -1.674 1.00 84.88 257 ARG A CA 1
ATOM 2013 C C . ARG A 1 257 ? 13.456 -1.707 -2.059 1.00 84.88 257 ARG A C 1
ATOM 2015 O O . ARG A 1 257 ? 13.709 -1.518 -3.249 1.00 84.88 257 ARG A O 1
ATOM 2022 N N . PRO A 1 258 ? 14.415 -1.743 -1.117 1.00 82.31 258 PRO A N 1
ATOM 2023 C CA . PRO A 1 258 ? 15.842 -1.575 -1.406 1.00 82.31 258 PRO A CA 1
ATOM 2024 C C . PRO A 1 258 ? 16.446 -2.822 -2.084 1.00 82.31 258 PRO A C 1
ATOM 2026 O O . PRO A 1 258 ? 17.301 -3.491 -1.530 1.00 82.31 258 PRO A O 1
ATOM 2029 N N . GLN A 1 259 ? 15.986 -3.147 -3.289 1.00 87.19 259 GLN A N 1
ATOM 2030 C CA . GLN A 1 259 ? 16.489 -4.253 -4.111 1.00 87.19 259 GLN A CA 1
ATOM 2031 C C . GLN A 1 259 ? 17.083 -3.722 -5.417 1.00 87.19 259 GLN A C 1
ATOM 2033 O O . GLN A 1 259 ? 16.657 -2.683 -5.932 1.00 87.19 259 GLN A O 1
ATOM 2038 N N . THR A 1 260 ? 18.052 -4.449 -5.961 1.00 89.75 260 THR A N 1
ATOM 2039 C CA . THR A 1 260 ? 18.737 -4.130 -7.221 1.00 89.75 260 THR A CA 1
ATOM 2040 C C . THR A 1 260 ? 18.196 -4.991 -8.368 1.00 89.75 260 THR A C 1
ATOM 2042 O O . THR A 1 260 ? 17.270 -5.789 -8.189 1.00 89.75 260 THR A O 1
ATOM 2045 N N . GLN A 1 261 ? 18.726 -4.799 -9.582 1.00 95.00 261 GLN A N 1
ATOM 2046 C CA . GLN A 1 261 ? 18.532 -5.761 -10.669 1.00 95.00 261 GLN A CA 1
ATOM 2047 C C . GLN A 1 261 ? 19.661 -6.800 -10.674 1.00 95.00 261 GLN A C 1
ATOM 2049 O O . GLN A 1 261 ? 20.809 -6.457 -10.416 1.00 95.00 261 GLN A O 1
ATOM 2054 N N . SER A 1 262 ? 19.343 -8.044 -11.026 1.00 96.94 262 SER A N 1
ATOM 2055 C CA . SER A 1 262 ? 20.306 -9.144 -11.213 1.00 96.94 262 SER A CA 1
ATOM 2056 C C . SER A 1 262 ? 20.533 -9.495 -12.688 1.00 96.94 262 SER A C 1
ATOM 2058 O O . SER A 1 262 ? 21.520 -10.140 -13.049 1.00 96.94 262 SER A O 1
ATOM 2060 N N . ALA A 1 263 ? 19.604 -9.105 -13.562 1.00 98.25 263 ALA A N 1
ATOM 2061 C CA . ALA A 1 263 ? 19.705 -9.303 -15.000 1.00 98.25 263 ALA A CA 1
ATOM 2062 C C . ALA A 1 263 ? 18.827 -8.311 -15.766 1.00 98.25 263 ALA A C 1
ATOM 2064 O O . ALA A 1 263 ? 17.865 -7.760 -15.220 1.00 98.25 263 ALA A O 1
ATOM 2065 N N . TYR A 1 264 ? 19.098 -8.168 -17.061 1.00 98.56 264 TYR A N 1
ATOM 2066 C CA . TYR A 1 264 ? 18.265 -7.411 -17.991 1.00 98.56 264 TYR A CA 1
ATOM 2067 C C . TYR A 1 264 ? 18.137 -8.107 -19.350 1.00 98.56 264 TYR A C 1
ATOM 2069 O O . TYR A 1 264 ? 18.889 -9.024 -19.678 1.00 98.56 264 TYR A O 1
ATOM 2077 N N . GLN A 1 265 ? 17.167 -7.659 -20.144 1.00 98.62 265 GLN A N 1
ATOM 2078 C CA . GLN A 1 265 ? 17.065 -7.971 -21.567 1.00 98.62 265 GLN A CA 1
ATOM 2079 C C . GLN A 1 265 ? 16.565 -6.746 -22.324 1.00 98.62 265 GLN A C 1
ATOM 2081 O O . GLN A 1 265 ? 15.499 -6.217 -21.999 1.00 98.62 265 GLN A O 1
ATOM 2086 N N . ILE A 1 266 ? 17.320 -6.327 -23.336 1.00 98.75 266 ILE A N 1
ATOM 2087 C CA . ILE A 1 266 ? 17.000 -5.217 -24.230 1.00 98.75 266 ILE A CA 1
ATOM 2088 C C . ILE A 1 266 ? 16.509 -5.780 -25.560 1.00 98.75 266 ILE A C 1
ATOM 2090 O O . ILE A 1 266 ? 17.138 -6.666 -26.135 1.00 98.75 266 ILE A O 1
ATOM 2094 N N . LEU A 1 267 ? 15.407 -5.219 -26.051 1.00 98.75 267 LEU A N 1
ATOM 2095 C CA . LEU A 1 267 ? 14.934 -5.409 -27.416 1.00 98.75 267 LEU A CA 1
ATOM 2096 C C . LEU A 1 267 ? 15.065 -4.093 -28.176 1.00 98.75 267 LEU A C 1
ATOM 2098 O O . LEU A 1 267 ? 14.645 -3.055 -27.661 1.00 98.75 267 LEU A O 1
ATOM 2102 N N . VAL A 1 268 ? 15.595 -4.141 -29.397 1.00 98.06 268 VAL A N 1
ATOM 2103 C CA . VAL A 1 268 ? 15.634 -3.026 -30.351 1.00 98.06 268 VAL A CA 1
ATOM 2104 C C . VAL A 1 268 ? 14.993 -3.470 -31.650 1.00 98.06 268 VAL A C 1
ATOM 2106 O O . VAL A 1 268 ? 15.365 -4.501 -32.214 1.00 98.06 268 VAL A O 1
ATOM 2109 N N . ALA A 1 269 ? 14.067 -2.653 -32.139 1.00 97.56 269 ALA A N 1
ATOM 2110 C CA . ALA A 1 269 ? 13.325 -2.922 -33.350 1.00 97.56 269 ALA A CA 1
ATOM 2111 C C . ALA A 1 269 ? 13.273 -1.729 -34.309 1.00 97.56 269 ALA A C 1
ATOM 2113 O O . ALA A 1 269 ? 13.347 -0.562 -33.904 1.00 97.56 269 ALA A O 1
ATOM 2114 N N . SER A 1 270 ? 13.077 -2.027 -35.592 1.00 95.94 270 SER A N 1
ATOM 2115 C CA . SER A 1 270 ? 12.889 -1.031 -36.658 1.00 95.94 270 SER A CA 1
ATOM 2116 C C . SER A 1 270 ? 11.550 -0.299 -36.595 1.00 95.94 270 SER A C 1
ATOM 2118 O O . SER A 1 270 ? 11.410 0.795 -37.143 1.00 95.94 270 SER A O 1
ATOM 2120 N N . SER A 1 271 ? 10.551 -0.875 -35.924 1.00 95.75 271 SER A N 1
ATOM 2121 C CA . SER A 1 271 ? 9.236 -0.261 -35.759 1.00 95.75 271 SER A CA 1
ATOM 2122 C C . SER A 1 271 ? 8.637 -0.557 -34.389 1.00 95.75 271 SER A C 1
ATOM 2124 O O . SER A 1 271 ? 8.894 -1.598 -33.783 1.00 95.75 271 SER A O 1
ATOM 2126 N N . LYS A 1 272 ? 7.772 0.347 -33.919 1.00 95.94 272 LYS A N 1
ATOM 2127 C CA . LYS A 1 272 ? 7.026 0.146 -32.673 1.00 95.94 272 LYS A CA 1
ATOM 2128 C C . LYS A 1 272 ? 6.134 -1.100 -32.733 1.00 95.94 272 LYS A C 1
ATOM 2130 O O . LYS A 1 272 ? 6.027 -1.789 -31.733 1.00 95.94 272 LYS A O 1
ATOM 2135 N N . SER A 1 273 ? 5.550 -1.422 -33.891 1.00 96.75 273 SER A N 1
ATOM 2136 C CA . SER A 1 273 ? 4.673 -2.595 -34.038 1.00 96.75 273 SER A CA 1
ATOM 2137 C C . SER A 1 273 ? 5.411 -3.915 -33.799 1.00 96.75 273 SER A C 1
ATOM 2139 O O . SER A 1 273 ? 4.875 -4.787 -33.127 1.00 96.75 273 SER A O 1
ATOM 2141 N N . ILE A 1 274 ? 6.633 -4.053 -34.327 1.00 96.75 274 ILE A N 1
ATOM 2142 C CA . ILE A 1 274 ? 7.483 -5.237 -34.107 1.00 96.75 274 ILE A CA 1
ATOM 2143 C C . ILE A 1 274 ? 7.886 -5.314 -32.630 1.00 96.75 274 ILE A C 1
ATOM 2145 O O . ILE A 1 274 ? 7.769 -6.358 -31.984 1.00 96.75 274 ILE A O 1
ATOM 2149 N N . LEU A 1 275 ? 8.274 -4.172 -32.057 1.00 97.06 275 LEU A N 1
ATOM 2150 C CA . LEU A 1 275 ? 8.637 -4.117 -30.649 1.00 97.06 275 LEU A CA 1
ATOM 2151 C C . LEU A 1 275 ? 7.453 -4.457 -29.735 1.00 97.06 275 LEU A C 1
ATOM 2153 O O . LEU A 1 275 ? 7.635 -5.128 -28.723 1.00 97.06 275 LEU A O 1
ATOM 2157 N N . ASP A 1 276 ? 6.240 -4.013 -30.067 1.00 95.88 276 ASP A N 1
ATOM 2158 C CA . ASP A 1 276 ? 5.019 -4.295 -29.306 1.00 95.88 276 ASP A CA 1
ATOM 2159 C C . ASP A 1 276 ? 4.704 -5.808 -29.294 1.00 95.88 276 ASP A C 1
ATOM 2161 O O . ASP A 1 276 ? 4.198 -6.300 -28.288 1.00 95.88 276 ASP A O 1
ATOM 2165 N N . SER A 1 277 ? 5.119 -6.574 -30.316 1.00 96.12 277 SER A N 1
ATOM 2166 C CA . SER A 1 277 ? 5.080 -8.051 -30.318 1.00 96.12 277 SER A CA 1
ATOM 2167 C C . SER A 1 277 ? 6.226 -8.732 -29.550 1.00 96.12 277 SER A C 1
ATOM 2169 O O . SER A 1 277 ? 6.372 -9.948 -29.628 1.00 96.12 277 SER A O 1
ATOM 2171 N N . ASN A 1 278 ? 7.016 -7.974 -28.777 1.00 97.06 278 ASN A N 1
ATOM 2172 C CA . ASN A 1 278 ? 8.225 -8.444 -28.082 1.00 97.06 278 ASN A CA 1
ATOM 2173 C C . ASN A 1 278 ? 9.287 -9.024 -29.031 1.00 97.06 278 ASN A C 1
ATOM 2175 O O . ASN A 1 278 ? 10.051 -9.896 -28.627 1.00 97.06 278 ASN A O 1
ATOM 2179 N N . ASP A 1 279 ? 9.355 -8.522 -30.263 1.00 97.00 279 ASP A N 1
ATOM 2180 C CA . ASP A 1 279 ? 10.388 -8.896 -31.224 1.00 97.00 279 ASP A CA 1
ATOM 2181 C C . ASP A 1 279 ? 11.422 -7.765 -31.346 1.00 97.00 279 ASP A C 1
ATOM 2183 O O . ASP A 1 279 ? 11.080 -6.580 -31.409 1.00 97.00 279 ASP A O 1
ATOM 2187 N N . GLY A 1 280 ? 12.697 -8.139 -31.306 1.00 96.31 280 GLY A N 1
ATOM 2188 C CA . GLY A 1 280 ? 13.849 -7.258 -31.443 1.00 96.31 280 GLY A CA 1
ATOM 2189 C C . GLY A 1 280 ? 14.555 -7.531 -32.764 1.00 96.31 280 GLY A C 1
ATOM 2190 O O . GLY A 1 280 ? 15.672 -8.047 -32.769 1.00 96.31 280 GLY A O 1
ATOM 2191 N N . ASP A 1 281 ? 13.914 -7.197 -33.890 1.00 96.81 281 ASP A N 1
ATOM 2192 C CA . ASP A 1 281 ? 14.403 -7.546 -35.233 1.00 96.81 281 ASP A CA 1
ATOM 2193 C C . ASP A 1 281 ? 15.802 -6.984 -35.545 1.00 96.81 281 ASP A C 1
ATOM 2195 O O . ASP A 1 281 ? 16.490 -7.497 -36.436 1.00 96.81 281 ASP A O 1
ATOM 2199 N N . PHE A 1 282 ? 16.254 -5.976 -34.794 1.00 96.50 282 PHE A N 1
ATOM 2200 C CA . PHE A 1 282 ? 17.606 -5.422 -34.865 1.00 96.50 282 PHE A CA 1
ATOM 2201 C C . PHE A 1 282 ? 18.524 -5.924 -33.757 1.00 96.50 282 PHE A C 1
ATOM 2203 O O . PHE A 1 282 ? 19.694 -6.217 -34.024 1.00 96.50 282 PHE A O 1
ATOM 2210 N N . TRP A 1 283 ? 18.004 -6.055 -32.539 1.00 97.94 283 TRP A N 1
ATOM 2211 C CA . TRP A 1 283 ? 18.750 -6.612 -31.423 1.00 97.94 283 TRP A CA 1
ATOM 2212 C C . TRP A 1 283 ? 17.822 -7.217 -30.379 1.00 97.94 283 TRP A C 1
ATOM 2214 O O . TRP A 1 283 ? 16.896 -6.561 -29.905 1.00 97.94 283 TRP A O 1
ATOM 2224 N N . ASP A 1 284 ? 18.146 -8.432 -29.966 1.00 98.50 284 ASP A N 1
ATOM 2225 C CA . ASP A 1 284 ? 17.723 -9.006 -28.700 1.00 98.50 284 ASP A CA 1
ATOM 2226 C C . ASP A 1 284 ? 18.999 -9.369 -27.941 1.00 98.50 284 ASP A C 1
ATOM 2228 O O . ASP A 1 284 ? 19.800 -10.177 -28.418 1.00 98.50 284 ASP A O 1
ATOM 2232 N N . SER A 1 285 ? 19.224 -8.753 -26.780 1.00 98.50 285 SER A N 1
ATOM 2233 C CA . SER A 1 285 ? 20.398 -9.066 -25.960 1.00 98.50 285 SER A CA 1
ATOM 2234 C C . SER A 1 285 ? 20.343 -10.469 -25.346 1.00 98.50 285 SER A C 1
ATOM 2236 O O . SER A 1 285 ? 21.323 -10.920 -24.756 1.00 98.50 285 SER A O 1
ATOM 2238 N N . GLY A 1 286 ? 19.180 -11.128 -25.385 1.00 98.31 286 GLY A N 1
ATOM 2239 C CA . GLY A 1 286 ? 18.859 -12.230 -24.493 1.00 98.31 286 GLY A CA 1
ATOM 2240 C C . GLY A 1 286 ? 18.885 -11.781 -23.028 1.00 98.31 286 GLY A C 1
ATOM 2241 O O . GLY A 1 286 ? 18.963 -10.589 -22.712 1.00 98.31 286 GLY A O 1
ATOM 2242 N N . LYS A 1 287 ? 18.826 -12.744 -22.107 1.00 98.31 287 LYS A N 1
ATOM 2243 C CA . LYS A 1 287 ? 19.018 -12.464 -20.681 1.00 98.31 287 LYS A CA 1
ATOM 2244 C C . LYS A 1 287 ? 20.507 -12.255 -20.400 1.00 98.31 287 LYS A C 1
ATOM 2246 O O . LYS A 1 287 ? 21.278 -13.211 -20.443 1.00 98.31 287 LYS A O 1
ATOM 2251 N N . VAL A 1 288 ? 20.884 -11.037 -20.033 1.00 98.50 288 VAL A N 1
ATOM 2252 C CA . VAL A 1 288 ? 22.236 -10.694 -19.583 1.00 98.50 288 VAL A CA 1
ATOM 2253 C C . VAL A 1 288 ? 22.248 -10.647 -18.059 1.00 98.50 288 VAL A C 1
ATOM 2255 O O . VAL A 1 288 ? 21.517 -9.858 -17.464 1.00 98.50 288 VAL A O 1
ATOM 2258 N N . VAL A 1 289 ? 23.052 -11.501 -17.418 1.00 98.31 289 VAL A N 1
ATOM 2259 C CA . VAL A 1 289 ? 23.235 -11.508 -15.954 1.00 98.31 289 VAL A CA 1
ATOM 2260 C C . VAL A 1 289 ? 24.185 -10.374 -15.579 1.00 98.31 289 VAL A C 1
ATOM 2262 O O . VAL A 1 289 ? 25.390 -10.478 -15.790 1.00 98.31 289 VAL A O 1
ATOM 2265 N N . SER A 1 290 ? 23.625 -9.267 -15.098 1.00 97.25 290 SER A N 1
ATOM 2266 C CA . SER A 1 290 ? 24.350 -8.054 -14.723 1.00 97.25 290 SER A CA 1
ATOM 2267 C C . SER A 1 290 ? 23.426 -7.090 -13.976 1.00 97.25 290 SER A C 1
ATOM 2269 O O . SER A 1 290 ? 22.243 -6.949 -14.306 1.00 97.25 290 SER A O 1
ATOM 2271 N N . ASP A 1 291 ? 23.984 -6.376 -13.004 1.00 95.75 291 ASP A N 1
ATOM 2272 C CA . ASP A 1 291 ? 23.330 -5.285 -12.283 1.00 95.75 291 ASP A CA 1
ATOM 2273 C C . ASP A 1 291 ? 23.467 -3.919 -12.990 1.00 95.75 291 ASP A C 1
ATOM 2275 O O . ASP A 1 291 ? 22.877 -2.924 -12.560 1.00 95.75 291 ASP A O 1
ATOM 2279 N N . GLN A 1 292 ? 24.194 -3.868 -14.112 1.00 96.75 292 GLN A N 1
ATOM 2280 C CA . GLN A 1 292 ? 24.447 -2.652 -14.876 1.00 96.75 292 GLN A CA 1
ATOM 2281 C C . GLN A 1 292 ? 23.151 -2.074 -15.464 1.00 96.75 292 GLN A C 1
ATOM 2283 O O . GLN A 1 292 ? 22.374 -2.761 -16.128 1.00 96.75 292 GLN A O 1
ATOM 2288 N N . THR A 1 293 ? 22.942 -0.774 -15.247 1.00 96.75 293 THR A N 1
ATOM 2289 C CA . THR A 1 293 ? 21.748 -0.024 -15.690 1.00 96.75 293 THR A CA 1
ATOM 2290 C C . THR A 1 293 ? 22.074 1.120 -16.645 1.00 96.75 293 THR A C 1
ATOM 2292 O O . THR A 1 293 ? 21.169 1.776 -17.158 1.00 96.75 293 THR A O 1
ATOM 2295 N N . SER A 1 294 ? 23.355 1.392 -16.884 1.00 96.44 294 SER A N 1
ATOM 2296 C CA . SER A 1 294 ? 23.817 2.494 -17.722 1.00 96.44 294 SER A CA 1
ATOM 2297 C C . SER A 1 294 ? 25.040 2.105 -18.534 1.00 96.44 294 SER A C 1
ATOM 2299 O O . SER A 1 294 ? 25.806 1.226 -18.141 1.00 96.44 294 SER A O 1
ATOM 2301 N N . GLY A 1 295 ? 25.226 2.740 -19.687 1.00 95.19 295 GLY A N 1
ATOM 2302 C CA . GLY A 1 295 ? 26.397 2.466 -20.516 1.00 95.19 295 GLY A CA 1
ATOM 2303 C C . GLY A 1 295 ? 26.328 1.155 -21.312 1.00 95.19 295 GLY A C 1
ATOM 2304 O O . GLY A 1 295 ? 27.372 0.668 -21.735 1.00 95.19 295 GLY A O 1
ATOM 2305 N N . ILE A 1 296 ? 25.147 0.554 -21.505 1.00 97.06 296 ILE A N 1
ATOM 2306 C CA . ILE A 1 296 ? 25.034 -0.716 -22.236 1.00 97.06 296 ILE A CA 1
ATOM 2307 C C . ILE A 1 296 ? 25.140 -0.432 -23.737 1.00 97.06 296 ILE A C 1
ATOM 2309 O O . ILE A 1 296 ? 24.222 0.139 -24.327 1.00 97.06 296 ILE A O 1
ATOM 2313 N N . ALA A 1 297 ? 26.252 -0.828 -24.352 1.00 96.12 297 ALA A N 1
ATOM 2314 C CA . ALA A 1 297 ? 26.475 -0.653 -25.782 1.00 96.12 297 ALA A CA 1
ATOM 2315 C C . ALA A 1 297 ? 25.569 -1.573 -26.615 1.00 96.12 297 ALA A C 1
ATOM 2317 O O . ALA A 1 297 ? 25.376 -2.749 -26.296 1.00 96.12 297 ALA A O 1
ATOM 2318 N N . TYR A 1 298 ? 25.035 -1.036 -27.708 1.00 96.19 298 TYR A N 1
ATOM 2319 C CA . TYR A 1 298 ? 24.312 -1.813 -28.706 1.00 96.19 298 TYR A CA 1
ATOM 2320 C C . TYR A 1 298 ? 25.205 -2.893 -29.337 1.00 96.19 298 TYR A C 1
ATOM 2322 O O . TYR A 1 298 ? 26.321 -2.609 -29.766 1.00 96.19 298 TYR A O 1
ATOM 2330 N N . SER A 1 299 ? 24.694 -4.122 -29.446 1.00 95.25 299 SER A N 1
ATOM 2331 C CA . SER A 1 299 ? 25.433 -5.272 -30.001 1.00 95.25 299 SER A CA 1
ATOM 2332 C C . SER A 1 299 ? 24.629 -6.042 -31.064 1.00 95.25 299 SER A C 1
ATOM 2334 O O . SER A 1 299 ? 24.807 -7.240 -31.265 1.00 95.25 299 SER A O 1
ATOM 2336 N N . GLY A 1 300 ? 23.685 -5.362 -31.721 1.00 94.88 300 GLY A N 1
ATOM 2337 C CA . GLY A 1 300 ? 22.828 -5.952 -32.750 1.00 94.88 300 GLY A CA 1
ATOM 2338 C C . GLY A 1 300 ? 23.318 -5.735 -34.182 1.00 94.88 300 GLY A C 1
ATOM 2339 O O . GLY A 1 300 ? 24.481 -5.435 -34.444 1.00 94.88 300 GLY A O 1
ATOM 2340 N N . LYS A 1 301 ? 22.391 -5.866 -35.135 1.00 94.31 301 LYS A N 1
ATOM 2341 C CA . LYS A 1 301 ? 22.634 -5.650 -36.573 1.00 94.31 301 LYS A CA 1
ATOM 2342 C C . LYS A 1 301 ? 23.069 -4.211 -36.868 1.00 94.31 301 LYS A C 1
ATOM 2344 O O . LYS A 1 301 ? 22.665 -3.295 -36.155 1.00 94.31 301 LYS A O 1
ATOM 2349 N N . SER A 1 302 ? 23.809 -4.005 -37.964 1.00 91.50 302 SER A N 1
ATOM 2350 C CA . SER A 1 302 ? 24.134 -2.658 -38.468 1.00 91.50 302 SER A CA 1
ATOM 2351 C C . SER A 1 302 ? 22.868 -1.801 -38.620 1.00 91.50 302 SER A C 1
ATOM 2353 O O . SER A 1 302 ? 21.803 -2.284 -39.017 1.00 91.50 302 SER A O 1
ATOM 2355 N N . LEU A 1 303 ? 23.002 -0.518 -38.285 1.00 89.81 303 LEU A N 1
ATOM 2356 C CA . LEU A 1 303 ? 21.888 0.411 -38.134 1.00 89.81 303 LEU A CA 1
ATOM 2357 C C . LEU A 1 303 ? 21.692 1.327 -39.360 1.00 89.81 303 LEU A C 1
ATOM 2359 O O . LEU A 1 303 ? 20.831 2.202 -39.355 1.00 89.81 303 LEU A O 1
ATOM 2363 N N . ASP A 1 304 ? 22.429 1.084 -40.445 1.00 81.94 304 ASP A N 1
ATOM 2364 C CA . ASP A 1 304 ? 22.595 2.006 -41.583 1.00 81.94 304 ASP A CA 1
ATOM 2365 C C . ASP A 1 304 ? 21.333 2.175 -42.458 1.00 81.94 304 ASP A C 1
ATOM 2367 O O . ASP A 1 304 ? 21.306 2.972 -43.395 1.00 81.94 304 ASP A O 1
ATOM 2371 N N . ARG A 1 305 ? 20.275 1.395 -42.195 1.00 74.50 305 ARG A N 1
ATOM 2372 C CA . ARG A 1 305 ? 19.084 1.279 -43.060 1.00 74.50 305 ARG A CA 1
ATOM 2373 C C . ARG A 1 305 ? 17.819 1.922 -42.497 1.00 74.50 305 ARG A C 1
ATOM 2375 O O . ARG A 1 305 ? 16.822 2.001 -43.211 1.00 74.50 305 ARG A O 1
ATOM 2382 N N . VAL A 1 306 ? 17.829 2.365 -41.240 1.00 79.12 306 VAL A N 1
ATOM 2383 C CA . VAL A 1 306 ? 16.636 2.902 -40.570 1.00 79.12 306 VAL A CA 1
ATOM 2384 C C . VAL A 1 306 ? 17.020 4.138 -39.760 1.00 79.12 306 VAL A C 1
ATOM 2386 O O . VAL A 1 306 ? 17.963 4.121 -38.981 1.00 79.12 306 VAL A O 1
ATOM 2389 N N . LYS A 1 307 ? 16.279 5.239 -39.932 1.00 85.19 307 LYS A N 1
ATOM 2390 C CA . LYS A 1 307 ? 16.586 6.517 -39.257 1.00 85.19 307 LYS A CA 1
ATOM 2391 C C . LYS A 1 307 ? 16.167 6.549 -37.788 1.00 85.19 307 LYS A C 1
ATOM 2393 O O . LYS A 1 307 ? 16.712 7.323 -37.005 1.00 85.19 307 LYS A O 1
ATOM 2398 N N . ARG A 1 308 ? 15.160 5.756 -37.422 1.00 93.50 308 ARG A N 1
ATOM 2399 C CA . ARG A 1 308 ? 14.576 5.721 -36.081 1.00 93.50 308 ARG A CA 1
ATOM 2400 C C . ARG A 1 308 ? 14.327 4.288 -35.653 1.00 93.50 308 ARG A C 1
ATOM 2402 O O . ARG A 1 308 ? 13.678 3.538 -36.369 1.00 93.50 308 ARG A O 1
ATOM 2409 N N . PHE A 1 309 ? 14.768 3.976 -34.447 1.00 95.56 309 PHE A N 1
ATOM 2410 C CA . PHE A 1 309 ? 14.582 2.683 -33.812 1.00 95.56 309 PHE A CA 1
ATOM 2411 C C . PHE A 1 309 ? 13.758 2.838 -32.547 1.00 95.56 309 PHE A C 1
ATOM 2413 O O . PHE A 1 309 ? 13.696 3.917 -31.948 1.00 95.56 309 PHE A O 1
ATOM 2420 N N . TYR A 1 310 ? 13.150 1.737 -32.138 1.00 97.25 310 TYR A N 1
ATOM 2421 C CA . TYR A 1 310 ? 12.393 1.625 -30.906 1.00 97.25 310 TYR A CA 1
ATOM 2422 C C . TYR A 1 310 ? 13.057 0.585 -30.029 1.00 97.25 310 TYR A C 1
ATOM 2424 O O . TYR A 1 310 ? 13.561 -0.413 -30.532 1.00 97.25 310 TYR A O 1
ATOM 2432 N N . TRP A 1 311 ? 13.057 0.803 -28.724 1.00 98.19 311 TRP A N 1
ATOM 2433 C CA . TRP A 1 311 ? 13.630 -0.149 -27.795 1.00 98.19 311 TRP A CA 1
ATOM 2434 C C . TRP A 1 311 ? 12.863 -0.196 -26.486 1.00 98.19 311 TRP A C 1
ATOM 2436 O O . TRP A 1 311 ? 12.163 0.747 -26.109 1.00 98.19 311 TRP A O 1
ATOM 2446 N N . LYS A 1 312 ? 12.991 -1.324 -25.802 1.00 98.50 312 LYS A N 1
ATOM 2447 C CA . LYS A 1 312 ? 12.463 -1.530 -24.458 1.00 98.50 312 LYS A CA 1
ATOM 2448 C C . LYS A 1 312 ? 13.352 -2.500 -23.705 1.00 98.50 312 LYS A C 1
ATOM 2450 O O . LYS A 1 312 ? 14.110 -3.258 -24.306 1.00 98.50 312 LYS A O 1
ATOM 2455 N N . VAL A 1 313 ? 13.238 -2.476 -22.387 1.00 98.56 313 VAL A N 1
ATOM 2456 C CA . VAL A 1 313 ? 14.031 -3.324 -21.500 1.00 98.56 313 VAL A CA 1
ATOM 2457 C C . VAL A 1 313 ? 13.126 -3.967 -20.458 1.00 98.56 313 VAL A C 1
ATOM 2459 O O . VAL A 1 313 ? 12.136 -3.368 -20.041 1.00 98.56 313 VAL A O 1
ATOM 2462 N N . ARG A 1 314 ? 13.446 -5.195 -20.056 1.00 98.06 314 ARG A N 1
ATOM 2463 C CA . ARG A 1 314 ? 12.905 -5.836 -18.851 1.00 98.06 314 ARG A CA 1
ATOM 2464 C C . ARG A 1 314 ? 14.042 -6.240 -17.928 1.00 98.06 314 ARG A C 1
ATOM 2466 O O . ARG A 1 314 ? 15.156 -6.474 -18.398 1.00 98.06 314 ARG A O 1
ATOM 2473 N N . CYS A 1 315 ? 13.751 -6.345 -16.640 1.00 97.88 315 CYS A N 1
ATOM 2474 C CA . CYS A 1 315 ? 14.743 -6.596 -15.602 1.00 97.88 315 CYS A CA 1
ATOM 2475 C C . CYS A 1 315 ? 14.318 -7.763 -14.709 1.00 97.88 315 CYS A C 1
ATOM 2477 O O . CYS A 1 315 ? 13.130 -8.032 -14.542 1.00 97.88 315 CYS A O 1
ATOM 2479 N N . TRP A 1 316 ? 15.297 -8.424 -14.103 1.00 97.62 316 TRP A N 1
ATOM 2480 C CA . TRP A 1 316 ? 15.097 -9.359 -13.001 1.00 97.62 316 TRP A CA 1
ATOM 2481 C C . TRP A 1 316 ? 15.543 -8.672 -11.716 1.00 97.62 316 TRP A C 1
ATOM 2483 O O . TRP A 1 316 ? 16.596 -8.036 -11.725 1.00 97.62 316 TRP A O 1
ATOM 2493 N N . ASN A 1 317 ? 14.776 -8.770 -10.631 1.00 95.69 317 ASN A N 1
ATOM 2494 C CA . ASN A 1 317 ? 15.221 -8.252 -9.332 1.00 95.69 317 ASN A CA 1
ATOM 2495 C C . ASN A 1 317 ? 16.262 -9.174 -8.680 1.00 95.69 317 ASN A C 1
ATOM 2497 O O . ASN A 1 317 ? 16.394 -10.347 -9.043 1.00 95.69 317 ASN A O 1
ATOM 2501 N N . ASP A 1 318 ? 16.966 -8.627 -7.698 1.00 93.81 318 ASP A N 1
ATOM 2502 C CA . ASP A 1 318 ? 17.781 -9.363 -6.738 1.00 93.81 318 ASP A CA 1
ATOM 2503 C C . ASP A 1 318 ? 17.179 -9.194 -5.329 1.00 93.81 318 ASP A C 1
ATOM 2505 O O . ASP A 1 318 ? 17.230 -8.089 -4.779 1.00 93.81 318 ASP A O 1
ATOM 2509 N N . PRO A 1 319 ? 16.501 -10.219 -4.775 1.00 91.44 319 PRO A N 1
ATOM 2510 C CA . PRO A 1 319 ? 15.883 -10.134 -3.455 1.00 91.44 319 PRO A CA 1
ATOM 2511 C C . PRO A 1 319 ? 16.881 -9.815 -2.335 1.00 91.44 319 PRO A C 1
ATOM 2513 O O . PRO A 1 319 ? 17.894 -10.487 -2.179 1.00 91.44 319 PRO A O 1
ATOM 2516 N N . ASP A 1 320 ? 16.547 -8.842 -1.487 1.00 89.38 320 ASP A N 1
ATOM 2517 C CA . ASP A 1 320 ? 17.368 -8.485 -0.326 1.00 89.38 320 ASP A CA 1
ATOM 2518 C C . ASP A 1 320 ? 17.078 -9.419 0.869 1.00 89.38 320 ASP A C 1
ATOM 2520 O O . ASP A 1 320 ? 16.076 -9.278 1.581 1.00 89.38 320 ASP A O 1
ATOM 2524 N N . GLU A 1 321 ? 17.969 -10.387 1.107 1.00 90.31 321 GLU A N 1
ATOM 2525 C CA . GLU A 1 321 ? 17.879 -11.328 2.233 1.00 90.31 321 GLU A CA 1
ATOM 2526 C C . GLU A 1 321 ? 17.933 -10.647 3.609 1.00 90.31 321 GLU A C 1
ATOM 2528 O O . GLU A 1 321 ? 17.261 -11.091 4.550 1.00 90.31 321 GLU A O 1
ATOM 2533 N N . ALA A 1 322 ? 18.711 -9.570 3.753 1.00 90.38 322 ALA A N 1
ATOM 2534 C CA . ALA A 1 322 ? 18.830 -8.848 5.017 1.00 90.38 322 ALA A CA 1
ATOM 2535 C C . ALA A 1 322 ? 17.506 -8.157 5.359 1.00 90.38 322 ALA A C 1
ATOM 2537 O O . ALA A 1 322 ? 17.046 -8.195 6.505 1.00 90.38 322 ALA A O 1
ATOM 2538 N N . GLU A 1 323 ? 16.853 -7.602 4.345 1.00 87.31 323 GLU A N 1
ATOM 2539 C CA . GLU A 1 323 ? 15.535 -7.007 4.463 1.00 87.31 323 GLU A CA 1
ATOM 2540 C C . GLU A 1 323 ? 14.449 -8.048 4.786 1.00 87.31 323 GLU A C 1
ATOM 2542 O O . GLU A 1 323 ? 13.614 -7.818 5.667 1.00 87.31 323 GLU A O 1
ATOM 2547 N N . ILE A 1 324 ? 14.479 -9.222 4.144 1.00 90.75 324 ILE A N 1
ATOM 2548 C CA . ILE A 1 324 ? 13.578 -10.343 4.469 1.00 90.75 324 ILE A CA 1
ATOM 2549 C C . ILE A 1 324 ? 13.742 -10.754 5.936 1.00 90.75 324 ILE A C 1
ATOM 2551 O O . ILE A 1 324 ? 12.754 -10.899 6.664 1.00 90.75 324 ILE A O 1
ATOM 2555 N N . LYS A 1 325 ? 14.988 -10.886 6.405 1.00 90.88 325 LYS A N 1
ATOM 2556 C CA . LYS A 1 325 ? 15.292 -11.208 7.803 1.00 90.88 325 LYS A CA 1
ATOM 2557 C C . LYS A 1 325 ? 14.753 -10.141 8.757 1.00 90.88 325 LYS A C 1
ATOM 2559 O O . LYS A 1 325 ? 14.167 -10.497 9.782 1.00 90.88 325 LYS A O 1
ATOM 2564 N N . ARG A 1 326 ? 14.895 -8.854 8.418 1.00 88.00 326 ARG A N 1
ATOM 2565 C CA . ARG A 1 326 ? 14.437 -7.719 9.239 1.00 88.00 326 ARG A CA 1
ATOM 2566 C C . ARG A 1 326 ? 12.927 -7.738 9.488 1.00 88.00 326 ARG A C 1
ATOM 2568 O O . ARG A 1 326 ? 12.497 -7.444 10.601 1.00 88.00 326 ARG A O 1
ATOM 2575 N N . VAL A 1 327 ? 12.124 -8.118 8.492 1.00 87.88 327 VAL A N 1
ATOM 2576 C CA . VAL A 1 327 ? 10.650 -8.124 8.604 1.00 87.88 327 VAL A CA 1
ATOM 2577 C C . VAL A 1 327 ? 10.048 -9.491 8.951 1.00 87.88 327 VAL A C 1
ATOM 2579 O O . VAL A 1 327 ? 8.824 -9.627 8.997 1.00 87.88 327 VAL A O 1
ATOM 2582 N N . SER A 1 328 ? 10.881 -10.500 9.217 1.00 89.38 328 SER A N 1
ATOM 2583 C CA . SER A 1 328 ? 10.459 -11.894 9.428 1.00 89.38 328 SER A CA 1
ATOM 2584 C C . SER A 1 328 ? 9.488 -12.107 10.597 1.00 89.38 328 SER A C 1
ATOM 2586 O O . SER A 1 328 ? 8.609 -12.960 10.512 1.00 89.38 328 SER A O 1
ATOM 2588 N N . ASN A 1 329 ? 9.581 -11.295 11.653 1.00 87.50 329 ASN A N 1
ATOM 2589 C CA . ASN A 1 329 ? 8.662 -11.346 12.801 1.00 87.50 329 ASN A CA 1
ATOM 2590 C C . ASN A 1 329 ? 7.311 -10.655 12.540 1.00 87.50 329 ASN A C 1
ATOM 2592 O O . ASN A 1 329 ? 6.376 -10.783 13.330 1.00 87.50 329 ASN A O 1
ATOM 2596 N N . TRP A 1 330 ? 7.210 -9.906 11.445 1.00 86.25 330 TRP A N 1
ATOM 2597 C CA . TRP A 1 330 ? 6.092 -9.007 11.154 1.00 86.25 330 TRP A CA 1
ATOM 2598 C C . TRP A 1 330 ? 5.376 -9.365 9.845 1.00 86.25 330 TRP A C 1
ATOM 2600 O O . TRP A 1 330 ? 4.440 -8.687 9.434 1.00 86.25 330 TRP A O 1
ATOM 2610 N N . SER A 1 331 ? 5.805 -10.432 9.170 1.00 92.88 331 SER A N 1
ATOM 2611 C CA . SER A 1 331 ? 5.245 -10.873 7.890 1.00 92.88 331 SER A CA 1
ATOM 2612 C C . SER A 1 331 ? 4.929 -12.363 7.933 1.00 92.88 331 SER A C 1
ATOM 2614 O O . SER A 1 331 ? 5.622 -13.143 8.585 1.00 92.88 331 SER A O 1
ATOM 2616 N N . SER A 1 332 ? 3.872 -12.778 7.234 1.00 94.88 332 SER A N 1
ATOM 2617 C CA . SER A 1 332 ? 3.523 -14.195 7.133 1.00 94.88 332 SER A CA 1
ATOM 2618 C C . SER A 1 332 ? 4.604 -14.974 6.369 1.00 94.88 332 SER A C 1
ATOM 2620 O O . SER A 1 332 ? 5.312 -14.421 5.525 1.00 94.88 332 SER A O 1
ATOM 2622 N N . LYS A 1 333 ? 4.712 -16.286 6.619 1.00 94.69 333 LYS A N 1
ATOM 2623 C CA . LYS A 1 333 ? 5.656 -17.160 5.892 1.00 94.69 333 LYS A CA 1
ATOM 2624 C C . LYS A 1 333 ? 5.454 -17.110 4.373 1.00 94.69 333 LYS A C 1
ATOM 2626 O O . LYS A 1 333 ? 6.428 -17.178 3.634 1.00 94.69 333 LYS A O 1
ATOM 2631 N N . GLU A 1 334 ? 4.205 -16.982 3.930 1.00 95.56 334 GLU A N 1
ATOM 2632 C CA . GLU A 1 334 ? 3.846 -16.841 2.516 1.00 95.56 334 GLU A CA 1
ATOM 2633 C C . GLU A 1 334 ? 4.441 -15.557 1.924 1.00 95.56 334 GLU A C 1
ATOM 2635 O O . GLU A 1 334 ? 5.174 -15.622 0.941 1.00 95.56 334 GLU A O 1
ATOM 2640 N N . ILE A 1 335 ? 4.225 -14.410 2.579 1.00 95.50 335 ILE A N 1
ATOM 2641 C CA . ILE A 1 335 ? 4.789 -13.122 2.153 1.00 95.50 335 ILE A CA 1
ATOM 2642 C C . ILE A 1 335 ? 6.322 -13.177 2.123 1.00 95.50 335 ILE A C 1
ATOM 2644 O O . ILE A 1 335 ? 6.926 -12.738 1.148 1.00 95.50 335 ILE A O 1
ATOM 2648 N N . LEU A 1 336 ? 6.959 -13.743 3.153 1.00 94.62 336 LEU A N 1
ATOM 2649 C CA . LEU A 1 336 ? 8.421 -13.870 3.206 1.00 94.62 336 LEU A CA 1
ATOM 2650 C C . LEU A 1 336 ? 8.964 -14.740 2.066 1.00 94.62 336 LEU A C 1
ATOM 2652 O O . LEU A 1 336 ? 9.969 -14.388 1.452 1.00 94.62 336 LEU A O 1
ATOM 2656 N N . GLY A 1 337 ? 8.282 -15.844 1.751 1.00 95.12 337 GLY A N 1
ATOM 2657 C CA . GLY A 1 337 ? 8.630 -16.692 0.613 1.00 95.12 337 GLY A CA 1
ATOM 2658 C C . GLY A 1 337 ? 8.527 -15.945 -0.717 1.00 95.12 337 GLY A C 1
ATOM 2659 O O . GL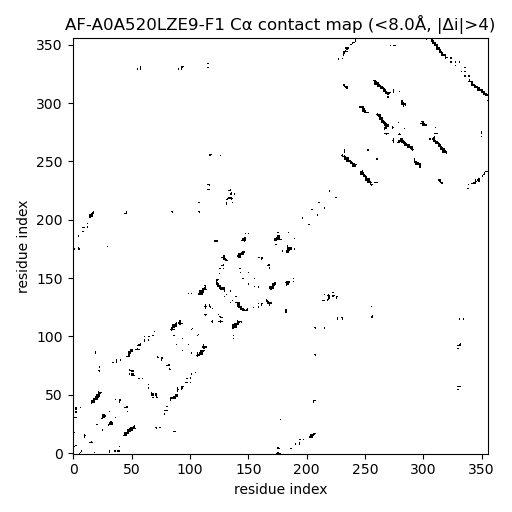Y A 1 337 ? 9.408 -16.068 -1.560 1.00 95.12 337 GLY A O 1
ATOM 2660 N N . GLU A 1 338 ? 7.491 -15.126 -0.892 1.00 94.75 338 GLU A N 1
ATOM 2661 C CA . GLU A 1 338 ? 7.293 -14.313 -2.096 1.00 94.75 338 GLU A CA 1
ATOM 2662 C C . GLU A 1 338 ? 8.289 -13.157 -2.219 1.00 94.75 338 GLU A C 1
ATOM 2664 O O . GLU A 1 338 ? 8.674 -12.799 -3.335 1.00 94.75 338 GLU A O 1
ATOM 2669 N N . MET A 1 339 ? 8.733 -12.588 -1.101 1.00 93.19 339 MET A N 1
ATOM 2670 C CA . MET A 1 339 ? 9.794 -11.582 -1.087 1.00 93.19 339 MET A CA 1
ATOM 2671 C C . MET A 1 339 ? 11.139 -12.153 -1.550 1.00 93.19 339 MET A C 1
ATOM 2673 O O . MET A 1 339 ? 11.885 -11.444 -2.212 1.00 93.19 339 MET A O 1
ATOM 2677 N N . GLY A 1 340 ? 11.429 -13.424 -1.254 1.00 93.25 340 GLY A N 1
ATOM 2678 C CA . GLY A 1 340 ? 12.666 -14.102 -1.664 1.00 93.25 340 GLY A CA 1
ATOM 2679 C C . GLY A 1 340 ? 12.700 -14.576 -3.121 1.00 93.25 340 GLY A C 1
ATOM 2680 O O . GLY A 1 340 ? 13.665 -15.220 -3.527 1.00 93.25 340 GLY A O 1
ATOM 2681 N N . LYS A 1 341 ? 11.660 -14.311 -3.921 1.00 94.31 341 LYS A N 1
ATOM 2682 C CA . LYS A 1 341 ? 11.604 -14.764 -5.318 1.00 94.31 341 LYS A CA 1
ATOM 2683 C C . LYS A 1 341 ? 12.263 -13.770 -6.265 1.00 94.31 341 LYS A C 1
ATOM 2685 O O . LYS A 1 341 ? 11.946 -12.581 -6.263 1.00 94.31 341 LYS A O 1
ATOM 2690 N N . ILE A 1 342 ? 13.074 -14.307 -7.174 1.00 94.25 342 ILE A N 1
ATOM 2691 C CA . ILE A 1 342 ? 13.463 -13.603 -8.396 1.00 94.25 342 ILE A CA 1
ATOM 2692 C C . ILE A 1 342 ? 12.232 -13.513 -9.307 1.00 94.25 342 ILE A C 1
ATOM 2694 O O . ILE A 1 342 ? 11.603 -14.516 -9.647 1.00 94.25 342 ILE A O 1
ATOM 2698 N N . ARG A 1 343 ? 11.905 -12.296 -9.720 1.00 93.75 343 ARG A N 1
ATOM 2699 C CA . ARG A 1 343 ? 10.785 -11.904 -10.570 1.00 93.75 343 ARG A CA 1
ATOM 2700 C C . ARG A 1 343 ? 11.314 -11.200 -11.802 1.00 93.75 343 ARG A C 1
ATOM 2702 O O . ARG A 1 343 ? 12.246 -10.404 -11.731 1.00 93.75 343 ARG A O 1
ATOM 2709 N N . VAL A 1 344 ? 10.665 -11.475 -12.923 1.00 95.44 344 VAL A N 1
ATOM 2710 C CA . VAL A 1 344 ? 10.874 -10.744 -14.170 1.00 95.44 344 VAL A CA 1
ATOM 2711 C C . VAL A 1 344 ? 9.880 -9.597 -14.197 1.00 95.44 344 VAL A C 1
ATOM 2713 O O . VAL A 1 344 ? 8.693 -9.803 -13.950 1.00 95.44 344 VAL A O 1
ATOM 2716 N N . SER A 1 345 ? 10.351 -8.397 -14.500 1.00 94.94 345 SER A N 1
ATOM 2717 C CA . SER A 1 345 ? 9.467 -7.293 -14.826 1.00 94.94 345 SER A CA 1
ATOM 2718 C C . SER A 1 345 ? 8.802 -7.533 -16.182 1.00 94.94 345 SER A C 1
ATOM 2720 O O . SER A 1 345 ? 9.391 -8.134 -17.085 1.00 94.94 345 SER A O 1
ATOM 2722 N N . GLU A 1 346 ? 7.623 -6.949 -16.374 1.00 93.94 346 GLU A N 1
ATOM 2723 C CA . GLU A 1 346 ? 7.166 -6.630 -17.726 1.00 93.94 346 GLU A CA 1
ATOM 2724 C C . GLU A 1 346 ? 8.207 -5.757 -18.438 1.00 93.94 346 GLU A C 1
ATOM 2726 O O . GLU A 1 346 ? 9.019 -5.073 -17.797 1.00 93.94 346 GLU A O 1
ATOM 2731 N N . TYR A 1 347 ? 8.182 -5.759 -19.769 1.00 96.69 347 TYR A N 1
ATOM 2732 C CA . TYR A 1 347 ? 8.976 -4.793 -20.518 1.00 96.69 347 TYR A CA 1
ATOM 2733 C C . TYR A 1 347 ? 8.519 -3.364 -20.208 1.00 96.69 347 TYR A C 1
ATOM 2735 O O . TYR A 1 347 ? 7.334 -3.092 -20.012 1.00 96.69 347 TYR A O 1
ATOM 2743 N N . SER A 1 348 ? 9.471 -2.432 -20.205 1.00 96.94 348 SER A N 1
ATOM 2744 C CA . SER A 1 348 ? 9.179 -1.004 -20.179 1.00 96.94 348 SER A CA 1
ATOM 2745 C C . SER A 1 348 ? 8.290 -0.599 -21.356 1.00 96.94 348 SER A C 1
ATOM 2747 O O . SER A 1 348 ? 8.289 -1.237 -22.415 1.00 96.94 348 SER A O 1
ATOM 2749 N N . SER A 1 349 ? 7.631 0.553 -21.229 1.00 94.75 349 SER A N 1
ATOM 2750 C CA . SER A 1 349 ? 7.115 1.262 -22.399 1.00 94.75 349 SER A CA 1
ATOM 2751 C C . SER A 1 349 ? 8.234 1.472 -23.423 1.00 94.75 349 SER A C 1
ATOM 2753 O O . SER A 1 349 ? 9.388 1.713 -23.054 1.00 94.75 349 SER A O 1
ATOM 2755 N N . ALA A 1 350 ? 7.886 1.382 -24.706 1.00 95.56 350 ALA A N 1
ATOM 2756 C CA . ALA A 1 350 ? 8.825 1.609 -25.794 1.00 95.56 350 ALA A CA 1
ATOM 2757 C C . ALA A 1 350 ? 9.380 3.042 -25.751 1.00 95.56 350 ALA A C 1
ATOM 2759 O O . ALA A 1 350 ? 8.620 4.012 -25.728 1.00 95.56 350 ALA A O 1
ATOM 2760 N N . ALA A 1 351 ? 10.701 3.168 -25.791 1.00 96.75 351 ALA A N 1
ATOM 2761 C CA . ALA A 1 351 ? 11.408 4.409 -26.076 1.00 96.75 351 ALA A CA 1
ATOM 2762 C C . ALA A 1 351 ? 11.926 4.378 -27.521 1.00 96.75 351 ALA A C 1
ATOM 2764 O O . ALA A 1 351 ? 11.949 3.330 -28.162 1.00 96.75 351 ALA A O 1
ATOM 2765 N N . SER A 1 352 ? 12.343 5.523 -28.058 1.00 95.44 352 SER A N 1
ATOM 2766 C CA . SER A 1 352 ? 12.912 5.597 -29.407 1.00 95.44 352 SER A CA 1
ATOM 2767 C C . SER A 1 352 ? 14.219 6.368 -29.424 1.00 95.44 352 SER A C 1
ATOM 2769 O O . SER A 1 352 ? 14.393 7.294 -28.635 1.00 95.44 352 SER A O 1
ATOM 2771 N N . PHE A 1 353 ? 15.092 6.037 -30.368 1.00 93.94 353 PHE A N 1
ATOM 2772 C CA . PHE A 1 353 ? 16.304 6.795 -30.664 1.00 93.94 353 PHE A CA 1
ATOM 2773 C C . PHE A 1 353 ? 16.486 6.932 -32.175 1.00 93.94 353 PHE A C 1
ATOM 2775 O O . PHE A 1 353 ? 15.781 6.309 -32.972 1.00 93.94 353 PHE A O 1
ATOM 2782 N N . SER A 1 354 ? 17.386 7.813 -32.591 1.00 90.75 354 SER A N 1
ATOM 2783 C CA . SER A 1 354 ? 17.677 8.053 -34.002 1.00 90.75 354 SER A CA 1
ATOM 2784 C C . SER A 1 354 ? 19.177 8.140 -34.200 1.00 90.75 354 SER A C 1
ATOM 2786 O O . SER A 1 354 ? 19.894 8.601 -33.313 1.00 90.75 354 SER A O 1
ATOM 2788 N N . ILE A 1 355 ? 19.629 7.680 -35.358 1.00 83.88 355 ILE A N 1
ATOM 2789 C CA . ILE A 1 355 ? 21.030 7.744 -35.765 1.00 83.88 355 ILE A CA 1
ATOM 2790 C C . ILE A 1 355 ? 21.141 8.863 -36.789 1.00 83.88 355 ILE A C 1
ATOM 2792 O O . ILE A 1 355 ? 20.232 9.042 -37.605 1.00 83.88 355 ILE A O 1
ATOM 2796 N N . LYS A 1 356 ? 22.184 9.678 -36.643 1.00 70.19 356 LYS A N 1
ATOM 2797 C CA . LYS A 1 356 ? 22.421 10.840 -37.499 1.00 70.19 356 LYS A CA 1
ATOM 2798 C C . LYS A 1 356 ? 22.970 10.435 -38.853 1.00 70.19 356 LYS A C 1
ATOM 2800 O O . LYS A 1 356 ? 23.807 9.509 -38.875 1.00 70.19 356 LYS A O 1
#

Radius of gyration: 23.93 Å; Cα contacts (8 Å, |Δi|>4): 729; chains: 1; bounding box: 56×43×74 Å

Sequence (356 aa):
SDLTIAAPILKTHGFGATFYITSGWVGKPGRLNWEQVKELNDQGFEIGNHSSTHPNMLHISEEKIRDQIISFDRACEENGIPKARSFAYPGGHHDRRMVKILESEGYLTARRAVSPEYPLYDRGGPGPAYNPSEDDPFLIPGTYVRGDLSSSVQEFGEALGLAGERSICVLIYHGVPDVHPHCSTSVELFIKDMQYLKDNGFTVISARDLAKYVDLTKRPRDIYEPLFARLGVRPNALKCEASGDGPVFSWKIKTTRPQTQSAYQILVASSKSILDSNDGDFWDSGKVVSDQTSGIAYSGKSLDRVKRFYWKVRCWNDPDEAEIKRVSNWSSKEILGEMGKIRVSEYSSAASFSIK

Foldseek 3Di:
DVQPFQLVLCVVLVFEEEDADAQLCAPPPPHHHLVSVVVCVVSPHAYAHAFNHLDLCLPDDLVVLLCRQVVRQVSCVVSVHHGHQEYERRQLFDDPSNVVSCVVVNHLAYEGEQPDQADPDLAKAAHAFDFLQEAQRHYGYAGTQDAPSNLDPVRVVVSCVNDDLGTHHHYHADPQPHDDPRGHDDSVSSSVSSVVCSVVVHHHHYSVCVVVRHDNVNAPPDNCPVVLLQLWKFWAPWDWDQDPQGIWIATDIDGNYPWFFQWKWKAKALDPVCVVVVHRVFDIPDIDGDRDGTGHHDDGHDPVPHFKMKMKMKTKIQQDPVSLVVCVSRYHPVSSVSSRDTDIDDIDDIDMDGDD

Nearest PDB structures (foldseek):
  6dq3-assembly2_B  TM=9.350E-01  e=1.282E-06  Streptococcus pyogenes
  2cc0-assembly1_B  TM=7.839E-01  e=2.896E-07  Streptomyces lividans
  4m1b-assembly2_B  TM=7.624E-01  e=7.965E-07  Bacillus anthracis
  3rxz-assembly1_B  TM=6.100E-01  e=8.971E-07  Mycolicibacterium smegmatis MC2 155
  3qbu-assembly1_B  TM=4.754E-01  e=6.786E-06  Helicobacter pylori G27

Secondary structure (DSSP, 8-state):
-IIIIIHHHHHHHT---EEEE-GGGTTSTTS--HHHHHHHHHTT-EEEE--SS---GGGS-HHHHHHHHHHHHHHHHHTTPPPPSEEE-GGG---HHHHHHHHHTT--EEE--STTTS---TT-EE-PPB-TTTS-TTSBPPSEE--GGG--HHHHHHHHTT-BTTBB--EE-B-SSS--TTTB--HHHHHHHHHHHHHTT-----GGGGGGTS-TT---SSTTHHHHHHSS-EEEEEEEEEETTEEEEEEEEE-SSS-EEEEEEEEEESSHHHHHTT--SSEE---EE----S-EE--SS--TT-SEEEEEEEEEEE--HHHHHHHTTTS-HHHHHHHT---BPPPPPPEEEE--

Solvent-accessible surface area (backbone atoms only — not comparable to full-atom values): 19174 Å² total; per-residue (Å²): 69,60,71,85,45,47,47,59,55,35,53,77,73,72,40,47,38,56,52,64,44,36,52,73,48,50,62,38,93,98,44,56,35,64,71,53,51,35,48,44,39,77,72,69,35,42,58,24,38,21,31,21,78,55,58,68,56,85,81,53,54,72,66,57,50,49,49,28,49,52,53,27,37,50,54,29,50,79,55,77,29,76,69,46,40,30,35,39,40,37,95,29,33,67,54,72,67,57,47,53,48,40,53,75,73,63,40,67,34,20,35,33,36,33,52,85,43,13,76,82,45,72,34,38,44,64,27,55,46,29,29,60,90,50,38,22,43,61,60,29,37,19,10,28,36,39,10,65,84,45,64,54,64,62,62,50,51,56,40,54,65,48,39,55,99,65,24,44,58,32,79,43,80,38,34,38,60,46,87,47,102,42,34,24,24,48,58,68,58,50,52,51,51,54,49,50,40,55,78,69,68,58,87,52,63,22,70,73,54,44,66,81,80,44,63,70,83,49,58,43,97,50,67,54,52,55,59,60,69,49,66,40,38,36,55,40,81,74,45,68,46,76,50,100,92,43,50,27,39,30,46,41,81,46,56,55,48,97,52,53,46,44,21,37,32,45,33,28,11,74,38,63,71,48,38,73,71,75,38,27,86,41,22,61,67,51,85,40,84,40,63,77,47,60,77,46,67,71,84,52,59,88,63,92,85,55,61,49,38,24,32,34,37,25,32,25,28,38,54,47,64,69,58,50,60,72,44,52,92,61,48,38,71,67,57,52,55,59,56,66,46,75,37,75,30,69,64,32,76,76,46,71,49,65,65,133